Protein AF-A0A1G4QJG4-F1 (afdb_monomer_lite)

Structure (mmCIF, N/CA/C/O backbone):
data_AF-A0A1G4QJG4-F1
#
_entry.id   AF-A0A1G4QJG4-F1
#
loop_
_atom_site.group_PDB
_atom_site.id
_atom_site.type_symbol
_atom_site.label_atom_id
_atom_site.label_alt_id
_atom_site.label_comp_id
_atom_site.label_asym_id
_atom_site.label_entity_id
_atom_site.label_seq_id
_atom_site.pdbx_PDB_ins_code
_atom_site.Cartn_x
_atom_site.Cartn_y
_atom_site.Cartn_z
_atom_site.occupancy
_atom_site.B_iso_or_equiv
_atom_site.auth_seq_id
_atom_site.auth_comp_id
_atom_site.auth_asym_id
_atom_site.auth_atom_id
_atom_site.pdbx_PDB_model_num
ATOM 1 N N . MET A 1 1 ? 29.193 5.555 -15.469 1.00 66.88 1 MET A N 1
ATOM 2 C CA . MET A 1 1 ? 27.859 5.656 -14.838 1.00 66.88 1 MET A CA 1
ATOM 3 C C . MET A 1 1 ? 27.808 4.689 -13.677 1.00 66.88 1 MET A C 1
ATOM 5 O O . MET A 1 1 ? 28.390 3.617 -13.781 1.00 66.88 1 MET A O 1
ATOM 9 N N . GLY A 1 2 ? 27.149 5.053 -12.581 1.00 84.00 2 GLY A N 1
ATOM 10 C CA . GLY A 1 2 ? 26.883 4.083 -11.513 1.00 84.00 2 GLY A CA 1
ATOM 11 C C . GLY A 1 2 ? 25.837 3.049 -11.951 1.00 84.00 2 GLY A C 1
ATOM 12 O O . GLY A 1 2 ? 25.009 3.344 -12.813 1.00 84.00 2 GLY A O 1
ATOM 13 N N . LEU A 1 3 ? 25.800 1.870 -11.315 1.00 85.88 3 LEU A N 1
ATOM 14 C CA . LEU A 1 3 ? 24.829 0.797 -11.623 1.00 85.88 3 LEU A CA 1
ATOM 15 C C . LEU A 1 3 ? 23.370 1.292 -11.662 1.00 85.88 3 LEU A C 1
ATOM 17 O O . LEU A 1 3 ? 22.579 0.885 -12.512 1.00 85.88 3 LEU A O 1
ATOM 21 N N . THR A 1 4 ? 23.016 2.231 -10.783 1.00 86.38 4 THR A N 1
ATOM 22 C CA . THR A 1 4 ? 21.681 2.846 -10.735 1.00 86.38 4 THR A CA 1
ATOM 23 C C . THR A 1 4 ? 21.345 3.656 -11.991 1.00 86.38 4 THR A C 1
ATOM 25 O O . THR A 1 4 ? 20.198 3.646 -12.439 1.00 86.38 4 THR A O 1
ATOM 28 N N . GLU A 1 5 ? 22.309 4.383 -12.555 1.00 90.19 5 GLU A N 1
ATOM 29 C CA . GLU A 1 5 ? 22.118 5.174 -13.778 1.00 90.19 5 GLU A CA 1
ATOM 30 C C . GLU A 1 5 ? 22.012 4.256 -14.992 1.00 90.19 5 GLU A C 1
ATOM 32 O O . GLU A 1 5 ? 21.079 4.397 -15.782 1.00 90.19 5 GLU A O 1
ATOM 37 N N . THR A 1 6 ? 22.881 3.246 -15.066 1.00 91.69 6 THR A N 1
ATOM 38 C CA . THR A 1 6 ? 22.841 2.216 -16.107 1.00 91.69 6 THR A CA 1
ATOM 39 C C . THR A 1 6 ? 21.510 1.463 -16.089 1.00 91.69 6 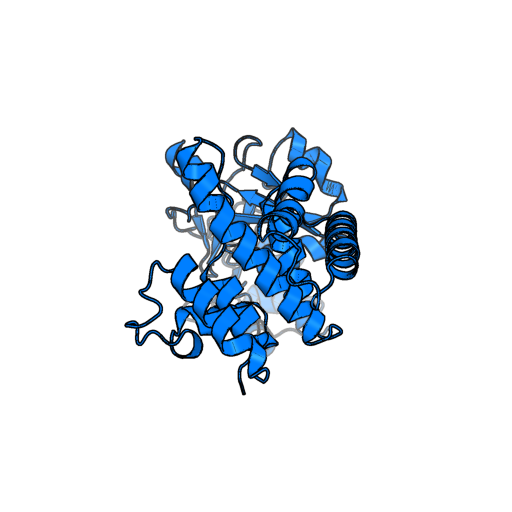THR A C 1
ATOM 41 O O . THR A 1 6 ? 20.876 1.310 -17.128 1.00 91.69 6 THR A O 1
ATOM 44 N N . SER A 1 7 ? 20.997 1.092 -14.910 1.00 92.56 7 SER A N 1
ATOM 45 C CA . SER A 1 7 ? 19.674 0.465 -14.780 1.00 92.56 7 SER A CA 1
ATOM 46 C C . SER A 1 7 ? 18.538 1.393 -15.234 1.00 92.56 7 SER A C 1
ATOM 48 O O . SER A 1 7 ? 17.591 0.951 -15.883 1.00 92.56 7 SER A O 1
ATOM 50 N N . LYS A 1 8 ? 18.610 2.704 -14.959 1.00 92.69 8 LYS A N 1
ATOM 51 C CA . LYS A 1 8 ? 17.623 3.663 -15.494 1.00 92.69 8 LYS A CA 1
ATOM 52 C C . LYS A 1 8 ? 17.685 3.738 -17.019 1.00 92.69 8 LYS A C 1
ATOM 54 O O . LYS A 1 8 ? 16.630 3.783 -17.651 1.00 92.69 8 LYS A O 1
ATOM 59 N N . TYR A 1 9 ? 18.885 3.730 -17.594 1.00 95.00 9 TYR A N 1
ATOM 60 C CA . TYR A 1 9 ? 19.065 3.740 -19.040 1.00 95.00 9 TYR A CA 1
ATOM 61 C C . TYR A 1 9 ? 18.553 2.444 -19.680 1.00 95.00 9 TYR A C 1
ATOM 63 O O . TYR A 1 9 ? 17.761 2.506 -20.614 1.00 95.00 9 TYR A O 1
ATOM 71 N N . MET A 1 10 ? 18.846 1.278 -19.099 1.00 95.69 10 MET A N 1
ATOM 72 C CA . MET A 1 10 ? 18.253 0.005 -19.522 1.00 95.69 10 MET A CA 1
ATOM 73 C C . MET A 1 10 ? 16.722 0.026 -19.474 1.00 95.69 10 MET A C 1
ATOM 75 O O . MET A 1 10 ? 16.074 -0.423 -20.413 1.00 95.69 10 MET A O 1
ATOM 79 N N . SER A 1 11 ? 16.120 0.578 -18.414 1.00 95.38 11 SER A N 1
ATOM 80 C CA . SER A 1 11 ? 14.663 0.753 -18.345 1.00 95.38 11 SER A CA 1
ATOM 81 C C . SER A 1 11 ? 14.130 1.652 -19.466 1.00 95.38 11 SER A C 1
ATOM 83 O O . SER A 1 11 ? 13.032 1.398 -19.946 1.00 95.38 11 SER A O 1
ATOM 85 N N . LEU A 1 12 ? 14.866 2.688 -19.886 1.00 95.88 12 LEU A N 1
ATOM 86 C CA . LEU A 1 12 ? 14.487 3.515 -21.036 1.00 95.88 12 LEU A CA 1
ATOM 87 C C . LEU A 1 12 ? 14.486 2.686 -22.327 1.00 95.88 12 LEU A C 1
ATOM 89 O O . LEU A 1 12 ? 13.493 2.700 -23.052 1.00 95.88 12 LEU A O 1
ATOM 93 N N . ILE A 1 13 ? 15.565 1.944 -22.578 1.00 96.88 13 ILE A N 1
ATOM 94 C CA . ILE A 1 13 ? 15.722 1.102 -23.771 1.00 96.88 13 ILE A CA 1
ATOM 95 C C . ILE A 1 13 ? 14.639 0.021 -23.823 1.00 96.88 13 ILE A C 1
ATOM 97 O O . ILE A 1 13 ? 13.851 -0.016 -24.761 1.00 96.88 13 ILE A O 1
ATOM 101 N N . LEU A 1 14 ? 14.535 -0.803 -22.779 1.00 96.94 14 LEU A N 1
ATOM 102 C CA . LEU A 1 14 ? 13.669 -1.987 -22.762 1.00 96.94 14 LEU A CA 1
ATOM 103 C C . LEU A 1 14 ? 12.172 -1.669 -22.623 1.00 96.94 14 LEU A C 1
ATOM 105 O O . LEU A 1 14 ? 11.356 -2.574 -22.721 1.00 96.94 14 LEU A O 1
ATOM 109 N N . ARG A 1 15 ? 11.780 -0.416 -22.350 1.00 96.69 15 ARG A N 1
ATOM 110 C CA . ARG A 1 15 ? 10.360 -0.049 -22.152 1.00 96.69 15 ARG A CA 1
ATOM 111 C C . ARG A 1 15 ? 9.836 0.991 -23.121 1.00 96.69 15 ARG A C 1
ATOM 113 O O . ARG A 1 15 ? 8.618 1.084 -23.290 1.00 96.69 15 ARG A O 1
ATOM 120 N N . HIS A 1 16 ? 10.720 1.816 -23.672 1.00 95.12 16 HIS A N 1
ATOM 121 C CA . HIS A 1 16 ? 10.312 3.053 -24.324 1.00 95.12 16 HIS A CA 1
ATOM 122 C C . HIS A 1 16 ? 11.010 3.298 -25.655 1.00 95.12 16 HIS A C 1
ATOM 124 O O . HIS A 1 16 ? 10.336 3.742 -26.578 1.00 95.12 16 HIS A O 1
ATOM 130 N N . LYS A 1 17 ? 12.329 3.080 -25.731 1.00 96.19 17 LYS A N 1
ATOM 131 C CA . LYS A 1 17 ? 13.153 3.506 -26.872 1.00 96.19 17 LYS A CA 1
ATOM 132 C C . LYS A 1 17 ? 14.255 2.499 -27.235 1.00 96.19 17 LYS A C 1
ATOM 134 O O . LYS A 1 17 ? 15.436 2.831 -27.082 1.00 96.19 17 LYS A O 1
ATOM 139 N N . PRO A 1 18 ? 13.926 1.267 -27.661 1.00 96.38 18 PRO A N 1
ATOM 140 C CA . PRO A 1 18 ? 14.934 0.288 -28.080 1.00 96.38 18 PRO A CA 1
ATOM 141 C C . PRO A 1 18 ? 15.795 0.793 -29.257 1.00 96.38 18 PRO A C 1
ATOM 143 O O . PRO A 1 18 ? 17.003 0.548 -29.312 1.00 96.38 18 PRO A O 1
ATOM 146 N N . GLU A 1 19 ? 15.220 1.620 -30.132 1.00 96.00 19 GLU A N 1
ATOM 147 C CA . GLU A 1 19 ? 15.892 2.229 -31.279 1.00 96.00 19 GLU A CA 1
ATOM 148 C C . GLU A 1 19 ? 17.037 3.174 -30.889 1.00 96.00 19 GLU A C 1
ATOM 150 O O . GLU A 1 19 ? 17.94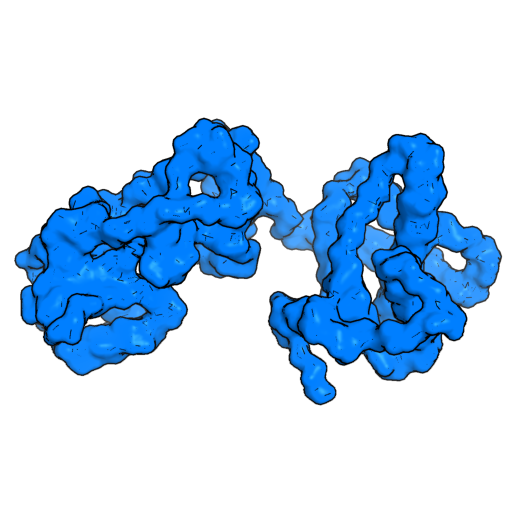3 3.397 -31.689 1.00 96.00 19 GLU A O 1
ATOM 155 N N . ALA A 1 20 ? 17.055 3.691 -29.652 1.00 95.38 20 ALA A N 1
ATOM 156 C CA . ALA A 1 20 ? 18.098 4.604 -29.182 1.00 95.38 20 ALA A CA 1
ATOM 157 C C . ALA A 1 20 ? 19.499 3.965 -29.147 1.00 95.38 20 ALA A C 1
ATOM 159 O O . ALA A 1 20 ? 20.495 4.686 -29.160 1.00 95.38 20 ALA A O 1
ATOM 160 N N . ILE A 1 21 ? 19.580 2.632 -29.123 1.00 96.19 21 ILE A N 1
ATOM 161 C CA . ILE A 1 21 ? 20.836 1.879 -29.270 1.00 96.19 21 ILE A CA 1
ATOM 162 C C . ILE A 1 21 ? 20.873 1.018 -30.546 1.00 96.19 21 ILE A C 1
ATOM 164 O O . ILE A 1 21 ? 21.860 0.317 -30.798 1.00 96.19 21 ILE A O 1
ATOM 168 N N . GLY A 1 22 ? 19.831 1.123 -31.376 1.00 95.44 22 GLY A N 1
ATOM 169 C CA . GLY A 1 22 ? 19.683 0.401 -32.635 1.00 95.44 22 GLY A CA 1
ATOM 170 C C . GLY A 1 22 ? 19.213 -1.045 -32.489 1.00 95.44 22 GLY A C 1
ATOM 171 O O . GLY A 1 22 ? 19.556 -1.849 -33.349 1.00 95.44 22 GLY A O 1
ATOM 172 N N . ILE A 1 23 ? 18.471 -1.378 -31.426 1.00 96.44 23 ILE A N 1
ATOM 173 C CA . ILE A 1 23 ? 17.877 -2.714 -31.248 1.00 96.44 23 ILE A CA 1
ATOM 174 C C . ILE A 1 23 ? 16.360 -2.673 -31.448 1.00 96.44 23 ILE A C 1
ATOM 176 O O . ILE A 1 23 ? 15.748 -1.603 -31.478 1.00 96.44 23 ILE A O 1
ATOM 180 N N . SER A 1 24 ? 15.749 -3.850 -31.543 1.00 94.00 24 SER A N 1
ATOM 181 C CA . SER A 1 24 ? 14.294 -4.026 -31.516 1.00 94.00 24 SER A CA 1
ATOM 182 C C . SER A 1 24 ? 13.905 -5.006 -30.411 1.00 94.00 24 SER A C 1
ATOM 184 O O . SER A 1 24 ? 14.735 -5.800 -29.971 1.00 94.00 24 SER A O 1
ATOM 186 N N . LEU A 1 25 ? 12.664 -4.910 -29.935 1.00 96.31 25 LEU A N 1
ATOM 187 C CA . LEU A 1 25 ? 12.078 -5.917 -29.055 1.00 96.31 25 LEU A CA 1
ATOM 188 C C . LEU A 1 25 ? 11.113 -6.773 -29.871 1.00 96.31 25 LEU A C 1
ATOM 190 O O . LEU A 1 25 ? 10.458 -6.249 -30.776 1.00 96.31 25 LEU A O 1
ATOM 194 N N . ASP A 1 26 ? 11.010 -8.055 -29.538 1.00 94.00 26 ASP A N 1
ATOM 195 C CA . ASP A 1 26 ? 9.963 -8.908 -30.097 1.00 94.00 26 ASP A CA 1
ATOM 196 C C . ASP A 1 26 ? 8.567 -8.548 -29.549 1.00 94.00 26 ASP A C 1
ATOM 198 O O . ASP A 1 26 ? 8.400 -7.651 -28.712 1.00 94.00 26 ASP A O 1
ATOM 202 N N . GLU A 1 27 ? 7.543 -9.268 -30.014 1.00 90.38 27 GLU A N 1
ATOM 203 C CA . GLU A 1 27 ? 6.155 -9.063 -29.586 1.00 90.38 27 GLU A CA 1
ATOM 204 C C . GLU A 1 27 ? 5.943 -9.256 -28.076 1.00 90.38 27 GLU A C 1
ATOM 206 O O . GLU A 1 27 ? 4.999 -8.699 -27.520 1.00 90.38 27 GLU A O 1
ATOM 211 N N . HIS A 1 28 ? 6.853 -9.957 -27.395 1.00 90.50 28 HIS A N 1
ATOM 212 C CA . HIS A 1 28 ? 6.829 -10.235 -25.962 1.00 90.50 28 HIS A CA 1
ATOM 213 C C . HIS A 1 28 ? 7.800 -9.370 -25.141 1.00 90.50 28 HIS A C 1
ATOM 215 O O . HIS A 1 28 ? 7.957 -9.583 -23.929 1.00 90.50 28 HIS A O 1
ATOM 221 N N . GLY A 1 29 ? 8.430 -8.375 -25.774 1.00 93.62 29 GLY A N 1
ATOM 222 C CA . GLY A 1 29 ? 9.351 -7.430 -25.148 1.00 93.62 29 GLY A CA 1
ATOM 223 C C . GLY A 1 29 ? 10.778 -7.950 -24.955 1.00 93.62 29 GLY A C 1
ATOM 224 O O . GLY A 1 29 ? 11.554 -7.297 -24.253 1.00 93.62 29 GLY A O 1
ATOM 225 N N . TRP A 1 30 ? 11.138 -9.099 -25.531 1.00 96.75 30 TRP A N 1
ATOM 226 C CA . TRP A 1 30 ? 12.490 -9.645 -25.452 1.00 96.75 30 TRP A CA 1
ATOM 227 C C . TRP A 1 30 ? 13.451 -8.902 -26.379 1.00 96.75 30 TRP A C 1
ATOM 229 O O . TRP A 1 30 ? 13.198 -8.733 -27.570 1.00 96.75 30 TRP A O 1
ATOM 239 N N . ALA A 1 31 ? 14.585 -8.495 -25.814 1.00 97.62 31 ALA A N 1
ATOM 240 C CA . ALA A 1 31 ? 15.777 -8.055 -26.523 1.00 97.62 31 ALA A CA 1
ATOM 241 C C . ALA A 1 31 ? 16.818 -9.172 -26.511 1.00 97.62 31 ALA A C 1
ATOM 243 O O . ALA A 1 31 ? 16.960 -9.872 -25.502 1.00 97.62 31 ALA A O 1
ATOM 244 N N . ARG A 1 32 ? 17.624 -9.274 -27.570 1.00 98.19 32 ARG A N 1
ATOM 245 C CA . ARG A 1 32 ? 18.835 -10.090 -27.507 1.00 98.19 32 ARG A CA 1
ATOM 246 C C . ARG A 1 32 ? 19.883 -9.442 -26.604 1.00 98.19 32 ARG A C 1
ATOM 248 O O . ARG A 1 32 ? 20.133 -8.238 -26.679 1.00 98.19 32 ARG A O 1
ATOM 255 N N . VAL A 1 33 ? 20.491 -10.243 -25.732 1.00 98.31 33 VAL A N 1
ATOM 256 C CA . VAL A 1 33 ? 21.462 -9.764 -24.736 1.00 98.31 33 VAL A CA 1
ATOM 257 C C . VAL A 1 33 ? 22.747 -9.262 -25.392 1.00 98.31 33 VAL A C 1
ATOM 259 O O . VAL A 1 33 ? 23.271 -8.228 -24.982 1.00 98.31 33 VAL A O 1
ATOM 262 N N . ASP A 1 34 ? 23.220 -9.939 -26.438 1.00 97.69 34 ASP A N 1
ATOM 263 C CA . ASP A 1 34 ? 24.381 -9.519 -27.228 1.00 97.69 34 ASP A CA 1
ATOM 264 C C . ASP A 1 34 ? 24.167 -8.134 -27.862 1.00 97.69 34 ASP A C 1
ATOM 266 O O . ASP A 1 34 ? 25.001 -7.242 -27.704 1.00 97.69 34 ASP A O 1
ATOM 270 N N . GLU A 1 35 ? 23.018 -7.917 -28.500 1.00 97.94 35 GLU A N 1
ATOM 271 C CA . GLU A 1 35 ? 22.649 -6.638 -29.107 1.00 97.94 35 GLU A CA 1
ATOM 272 C C . GLU A 1 35 ? 22.478 -5.526 -28.069 1.00 97.94 35 GLU A C 1
ATOM 274 O O . GLU A 1 35 ? 22.952 -4.408 -28.283 1.00 97.94 35 GLU A O 1
ATOM 279 N N . LEU A 1 36 ? 21.843 -5.819 -26.927 1.00 97.94 36 LEU A N 1
ATOM 280 C CA . LEU A 1 36 ? 21.698 -4.863 -25.828 1.00 97.94 36 LEU A CA 1
ATOM 281 C C . LEU A 1 36 ? 23.068 -4.432 -25.296 1.00 97.94 36 LEU A C 1
ATOM 283 O O . LEU A 1 36 ? 23.305 -3.235 -25.108 1.00 97.94 36 LEU A O 1
ATOM 287 N N . ILE A 1 37 ? 23.967 -5.398 -25.069 1.00 97.75 37 ILE A N 1
ATOM 288 C CA . ILE A 1 37 ? 25.314 -5.129 -24.568 1.00 97.75 37 ILE A CA 1
ATOM 289 C C . ILE A 1 37 ? 26.076 -4.265 -25.565 1.00 97.75 37 ILE A C 1
ATOM 291 O O . ILE A 1 37 ? 26.525 -3.180 -25.203 1.00 97.75 37 ILE A O 1
ATOM 295 N N . VAL A 1 38 ? 26.155 -4.697 -26.826 1.00 97.50 38 VAL A N 1
ATOM 296 C CA . VAL A 1 38 ? 26.844 -3.958 -27.894 1.00 97.50 38 VAL A CA 1
ATOM 297 C C . VAL A 1 38 ? 26.242 -2.565 -28.076 1.00 97.50 38 VAL A C 1
ATOM 299 O O . VAL A 1 38 ? 26.972 -1.593 -28.259 1.00 97.50 38 VAL A O 1
ATOM 302 N N . GLY A 1 39 ? 24.918 -2.441 -28.011 1.00 96.62 39 GLY A N 1
ATOM 303 C CA . GLY A 1 39 ? 24.209 -1.182 -28.189 1.00 96.62 39 GLY A CA 1
ATOM 304 C C . GLY A 1 39 ? 24.502 -0.163 -27.085 1.00 96.62 39 GLY A C 1
ATOM 305 O O . GLY A 1 39 ? 24.832 0.983 -27.393 1.00 96.62 39 GLY A O 1
ATOM 306 N N . ILE A 1 40 ? 24.437 -0.569 -25.813 1.00 95.56 40 ILE A N 1
ATOM 307 C CA . ILE A 1 40 ? 24.763 0.312 -24.677 1.00 95.56 40 ILE A CA 1
ATOM 308 C C . ILE A 1 40 ? 26.273 0.607 -24.638 1.00 95.56 40 ILE A C 1
ATOM 310 O O . ILE A 1 40 ? 26.661 1.757 -24.405 1.00 95.56 40 ILE A O 1
ATOM 314 N N . ALA A 1 41 ? 27.112 -0.388 -24.955 1.00 94.94 41 ALA A N 1
ATOM 315 C CA . ALA A 1 41 ? 28.574 -0.285 -24.959 1.00 94.94 41 ALA A CA 1
ATOM 316 C C . ALA A 1 41 ? 29.126 0.796 -25.907 1.00 94.94 41 ALA A C 1
ATOM 318 O O . ALA A 1 41 ? 30.226 1.303 -25.698 1.00 94.94 41 ALA A O 1
ATOM 319 N N . LYS A 1 42 ? 28.353 1.211 -26.924 1.00 92.62 42 LYS A N 1
ATOM 320 C CA . LYS A 1 42 ? 28.712 2.326 -27.824 1.00 92.62 42 LYS A CA 1
ATOM 321 C C . LYS A 1 42 ? 28.908 3.656 -27.095 1.00 92.62 42 LYS A C 1
ATOM 323 O O . LYS A 1 42 ? 29.595 4.532 -27.610 1.00 92.62 42 LYS A O 1
ATOM 328 N N . THR A 1 43 ? 28.251 3.843 -25.950 1.00 88.56 43 THR A N 1
ATOM 329 C CA . THR A 1 43 ? 28.224 5.130 -25.233 1.00 88.56 43 THR A CA 1
ATOM 330 C C . THR A 1 43 ? 28.623 5.021 -23.764 1.00 88.56 43 THR A C 1
ATOM 332 O O . THR A 1 43 ? 28.980 6.031 -23.163 1.00 88.56 43 THR A O 1
ATOM 335 N N . HIS A 1 44 ? 28.588 3.823 -23.179 1.00 89.12 44 HIS A N 1
ATOM 336 C CA . HIS A 1 44 ? 28.854 3.591 -21.760 1.00 89.12 44 HIS A CA 1
ATOM 337 C C . HIS A 1 44 ? 29.618 2.284 -21.564 1.00 89.12 44 HIS A C 1
ATOM 339 O O . HIS A 1 44 ? 29.459 1.360 -22.346 1.00 89.12 44 HIS A O 1
ATOM 345 N N . GLU A 1 45 ? 30.398 2.160 -20.492 1.00 91.50 45 GLU A N 1
ATOM 346 C CA . GLU A 1 45 ? 30.954 0.862 -20.101 1.00 91.50 45 GLU A CA 1
ATOM 347 C C . GLU A 1 45 ? 29.817 -0.092 -19.708 1.00 91.50 45 GLU A C 1
ATOM 349 O O . GLU A 1 45 ? 29.058 0.178 -18.771 1.00 91.50 45 GLU A O 1
ATOM 354 N N . PHE A 1 46 ? 29.666 -1.180 -20.463 1.00 95.62 46 PHE A N 1
ATOM 355 C CA . PHE A 1 46 ? 28.596 -2.146 -20.266 1.00 95.62 46 PHE A CA 1
ATOM 356 C C . PHE A 1 46 ? 28.985 -3.511 -20.839 1.00 95.62 46 PHE A C 1
ATOM 358 O O . PHE A 1 46 ? 29.439 -3.610 -21.977 1.00 95.62 46 PHE A O 1
ATOM 365 N N . ASN A 1 47 ? 28.826 -4.561 -20.040 1.00 96.25 47 ASN A N 1
ATOM 366 C CA . ASN A 1 47 ? 29.161 -5.940 -20.386 1.00 96.25 47 ASN A CA 1
ATOM 367 C C . ASN A 1 47 ? 28.203 -6.908 -19.666 1.00 96.25 47 ASN A C 1
ATOM 369 O O . ASN A 1 47 ? 27.299 -6.470 -18.948 1.00 96.25 47 ASN A O 1
ATOM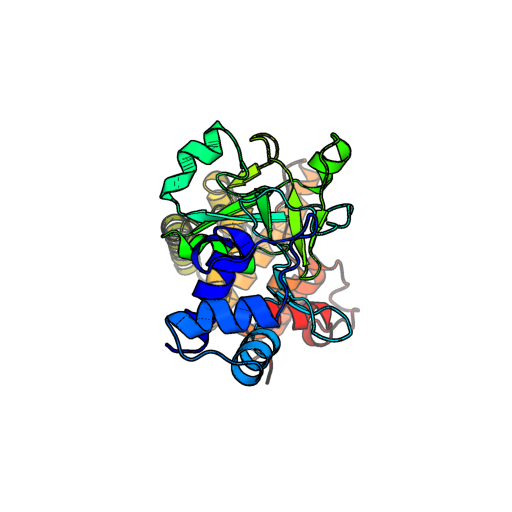 373 N N . MET A 1 48 ? 28.393 -8.215 -19.868 1.00 97.12 48 MET A N 1
ATOM 374 C CA . MET A 1 48 ? 27.535 -9.237 -19.260 1.00 97.12 48 MET A CA 1
ATOM 375 C C . MET A 1 48 ? 27.563 -9.182 -17.728 1.00 97.12 48 MET A C 1
ATOM 377 O O . MET A 1 48 ? 26.504 -9.229 -17.113 1.00 97.12 48 MET A O 1
ATOM 381 N N . ASP A 1 49 ? 28.733 -9.001 -17.113 1.00 96.56 49 ASP A N 1
ATOM 382 C CA . ASP A 1 49 ? 28.864 -8.958 -15.651 1.00 96.56 49 ASP A CA 1
ATOM 383 C C . ASP A 1 49 ? 28.074 -7.787 -15.049 1.00 96.56 49 ASP A C 1
ATOM 385 O O . ASP A 1 49 ? 27.342 -7.950 -14.074 1.00 96.56 49 ASP A O 1
ATOM 389 N N . ILE A 1 50 ? 28.155 -6.606 -15.672 1.00 95.75 50 ILE A N 1
ATOM 390 C CA . ILE A 1 50 ? 27.381 -5.425 -15.267 1.00 95.75 50 ILE A CA 1
ATOM 391 C C . ILE A 1 50 ? 25.881 -5.673 -15.455 1.00 95.75 50 ILE A C 1
ATOM 393 O O . ILE A 1 50 ? 25.081 -5.300 -14.595 1.00 95.75 50 ILE A O 1
ATOM 397 N N . LEU A 1 51 ? 25.485 -6.286 -16.574 1.00 97.19 51 LEU A N 1
ATOM 398 C CA . LEU A 1 51 ? 24.089 -6.600 -16.853 1.00 97.19 51 LEU A CA 1
ATOM 399 C C . LEU A 1 51 ? 23.521 -7.565 -15.802 1.00 97.19 51 LEU A C 1
ATOM 401 O O . LEU A 1 51 ? 22.467 -7.293 -15.226 1.00 97.19 51 LEU A O 1
ATOM 405 N N . GLU A 1 52 ? 24.226 -8.660 -15.525 1.00 96.12 52 GLU A N 1
ATOM 406 C CA . GLU A 1 52 ? 23.834 -9.632 -14.507 1.00 96.12 52 GLU A CA 1
ATOM 407 C C . GLU A 1 52 ? 23.764 -8.997 -13.121 1.00 96.12 52 GLU A C 1
ATOM 409 O O . GLU A 1 52 ? 22.794 -9.224 -12.398 1.00 96.12 52 GLU A O 1
ATOM 414 N N . GLU A 1 53 ? 24.724 -8.141 -12.770 1.00 95.56 53 GLU A N 1
ATOM 415 C CA . GLU A 1 53 ? 24.724 -7.432 -11.495 1.00 95.56 53 GLU A CA 1
ATOM 416 C C . GLU A 1 53 ? 23.513 -6.500 -11.355 1.00 95.56 53 GLU A C 1
ATOM 418 O O . GLU A 1 53 ? 22.868 -6.473 -10.303 1.00 95.56 53 GLU A O 1
ATOM 423 N N . ILE A 1 54 ? 23.137 -5.780 -12.418 1.00 95.19 54 ILE A N 1
ATOM 424 C CA . ILE A 1 54 ? 21.931 -4.940 -12.427 1.00 95.19 54 ILE A CA 1
ATOM 425 C C . ILE A 1 54 ? 20.673 -5.782 -12.222 1.00 95.19 54 ILE A C 1
ATOM 427 O O . ILE A 1 54 ? 19.798 -5.381 -11.456 1.00 95.19 54 ILE A O 1
ATOM 431 N N . VAL A 1 55 ? 20.559 -6.928 -12.899 1.00 94.88 55 VAL A N 1
ATOM 432 C CA . VAL A 1 55 ? 19.391 -7.811 -12.765 1.00 94.88 55 VAL A CA 1
ATOM 433 C C . VAL A 1 55 ? 19.339 -8.423 -11.362 1.00 94.88 55 VAL A C 1
ATOM 435 O O . VAL A 1 55 ? 18.282 -8.420 -10.733 1.00 94.88 55 VAL A O 1
ATOM 438 N N . ARG A 1 56 ? 20.480 -8.881 -10.838 1.00 93.50 56 ARG A N 1
ATOM 439 C CA . ARG A 1 56 ? 20.613 -9.517 -9.520 1.00 93.50 56 ARG A CA 1
ATOM 440 C C . ARG A 1 56 ? 20.315 -8.558 -8.366 1.00 93.50 56 ARG A C 1
ATOM 442 O O . ARG A 1 56 ? 19.684 -8.956 -7.392 1.00 93.50 56 ARG A O 1
ATOM 449 N N . THR A 1 57 ? 20.766 -7.308 -8.461 1.00 91.00 57 THR A N 1
ATOM 450 C CA . THR A 1 57 ? 20.590 -6.285 -7.410 1.00 91.00 57 THR A CA 1
ATOM 451 C C . THR A 1 57 ? 19.296 -5.483 -7.551 1.00 91.00 57 THR A C 1
ATOM 453 O O . THR A 1 57 ? 19.004 -4.600 -6.736 1.00 91.00 57 THR A O 1
ATOM 456 N N . ASP A 1 58 ? 18.472 -5.785 -8.559 1.00 89.06 58 ASP A N 1
ATOM 457 C CA . ASP A 1 58 ? 17.187 -5.129 -8.723 1.00 89.06 58 ASP A CA 1
ATOM 458 C C . ASP A 1 58 ? 16.145 -5.651 -7.728 1.00 89.06 58 ASP A C 1
ATOM 460 O O . ASP A 1 58 ? 15.345 -6.540 -8.019 1.00 89.06 58 ASP A O 1
ATOM 464 N N . ASN A 1 59 ? 16.058 -4.973 -6.585 1.00 84.19 59 ASN A N 1
ATOM 465 C CA . ASN A 1 59 ? 15.041 -5.213 -5.556 1.00 84.19 59 ASN A CA 1
ATOM 466 C C . ASN A 1 59 ? 13.589 -5.142 -6.070 1.00 84.19 59 ASN A C 1
ATOM 468 O O . ASN A 1 59 ? 12.673 -5.584 -5.383 1.00 84.19 59 ASN A O 1
ATOM 472 N N . LYS A 1 60 ? 13.342 -4.545 -7.244 1.00 82.88 60 LYS A N 1
ATOM 473 C CA . LYS A 1 60 ? 12.005 -4.473 -7.854 1.00 82.88 60 LYS A CA 1
ATOM 474 C C . LYS A 1 60 ? 11.777 -5.529 -8.928 1.00 82.88 60 LYS A C 1
ATOM 476 O O . LYS A 1 60 ? 10.684 -5.538 -9.495 1.00 82.88 60 LYS A O 1
ATOM 481 N N . GLN A 1 61 ? 12.776 -6.353 -9.244 1.00 89.12 61 GLN A N 1
ATOM 482 C CA . GLN A 1 61 ? 12.707 -7.400 -10.266 1.00 89.12 61 GLN A CA 1
ATOM 483 C C . GLN A 1 61 ? 12.105 -6.873 -11.583 1.00 89.12 61 GLN A C 1
ATOM 485 O O . GLN A 1 61 ? 11.095 -7.366 -12.094 1.00 89.12 61 GLN A O 1
ATOM 490 N N . ARG A 1 62 ? 12.634 -5.758 -12.098 1.00 93.12 62 ARG A N 1
ATOM 491 C CA . ARG A 1 62 ? 12.154 -5.106 -13.327 1.00 93.12 62 ARG A CA 1
ATOM 492 C C . ARG A 1 62 ? 12.495 -5.893 -14.573 1.00 93.12 62 ARG A C 1
ATOM 494 O O . ARG A 1 62 ? 11.834 -5.650 -15.577 1.00 93.12 62 ARG A O 1
ATOM 501 N N . TYR A 1 63 ? 13.510 -6.744 -14.512 1.00 95.50 63 TYR A N 1
ATOM 502 C CA . TYR A 1 63 ? 14.048 -7.462 -15.654 1.00 95.50 63 TYR A CA 1
ATOM 503 C C . TYR A 1 63 ? 14.001 -8.961 -15.409 1.00 95.50 63 TYR A C 1
ATOM 505 O O . TYR A 1 63 ? 14.099 -9.411 -14.266 1.00 95.50 63 TYR A O 1
ATOM 513 N N . SER A 1 64 ? 13.898 -9.712 -16.496 1.00 94.25 64 SER A N 1
ATOM 514 C CA . SER A 1 64 ? 14.015 -11.163 -16.490 1.00 94.25 64 SER A CA 1
ATOM 515 C C . SER A 1 64 ? 14.840 -11.602 -17.687 1.00 94.25 64 SER A C 1
ATOM 517 O O . SER A 1 64 ? 14.658 -11.077 -18.785 1.00 94.25 64 SER A O 1
ATOM 519 N N . PHE A 1 65 ? 15.735 -12.557 -17.450 1.00 96.44 65 PHE A N 1
ATOM 520 C CA . PHE A 1 65 ? 16.376 -13.334 -18.503 1.00 96.44 65 PHE A CA 1
ATOM 521 C C . PHE A 1 65 ? 15.482 -14.510 -18.903 1.00 96.44 65 PHE A C 1
ATOM 523 O O . PHE A 1 65 ? 14.670 -14.972 -18.097 1.00 96.44 65 PHE A O 1
ATOM 530 N N . ASN A 1 66 ? 15.651 -15.002 -20.127 1.00 94.75 66 ASN A N 1
ATOM 531 C CA . ASN A 1 66 ? 15.228 -16.355 -20.477 1.00 94.75 66 ASN A CA 1
ATOM 532 C C . ASN A 1 66 ? 16.202 -17.396 -19.875 1.00 94.75 66 ASN A C 1
ATOM 534 O O . ASN A 1 66 ? 17.205 -17.038 -19.255 1.00 94.75 66 ASN A O 1
ATOM 538 N N . GLU A 1 67 ? 15.902 -18.687 -20.031 1.00 92.75 67 GLU A N 1
ATOM 539 C CA . GLU A 1 67 ? 16.611 -19.775 -19.332 1.00 92.75 67 GLU A CA 1
ATOM 540 C C . GLU A 1 67 ? 18.126 -19.813 -19.593 1.00 92.75 67 GLU A C 1
ATOM 542 O O . GLU A 1 67 ? 18.902 -20.054 -18.670 1.00 92.75 67 GLU A O 1
ATOM 547 N N . ASP A 1 68 ? 18.557 -19.529 -20.823 1.00 95.81 68 ASP A N 1
ATOM 548 C CA . ASP A 1 68 ? 19.966 -19.543 -21.236 1.00 95.81 68 ASP A CA 1
ATOM 549 C C . ASP A 1 68 ? 20.629 -18.151 -21.226 1.00 95.81 68 ASP A C 1
ATOM 551 O O . ASP A 1 68 ? 21.773 -18.006 -21.657 1.00 95.81 68 ASP A O 1
ATOM 555 N N . LYS A 1 69 ? 19.924 -17.127 -20.719 1.00 97.00 69 LYS A N 1
ATOM 556 C CA . LYS A 1 69 ? 20.352 -15.717 -20.676 1.00 97.00 69 LYS A CA 1
ATOM 557 C C . LYS A 1 69 ? 20.734 -15.120 -22.038 1.00 97.00 69 LYS A C 1
ATOM 559 O O . LYS A 1 69 ? 21.484 -14.145 -22.091 1.00 97.00 69 LYS A O 1
ATOM 564 N N . THR A 1 70 ? 20.215 -15.653 -23.140 1.00 97.50 70 THR A N 1
ATOM 565 C CA . THR A 1 70 ? 20.400 -15.056 -24.475 1.00 97.50 70 THR A CA 1
ATOM 566 C C . THR A 1 70 ? 19.426 -13.910 -24.752 1.00 97.50 70 THR A C 1
ATOM 568 O O . THR A 1 70 ? 19.708 -13.049 -25.591 1.00 97.50 70 THR A O 1
ATOM 571 N N . LEU A 1 71 ? 18.313 -13.853 -24.016 1.00 97.56 71 LEU A N 1
ATOM 572 C CA . LEU A 1 71 ? 17.278 -12.829 -24.111 1.00 97.56 71 LEU A CA 1
ATOM 573 C C . LEU A 1 71 ? 17.026 -12.165 -22.755 1.00 97.56 71 LEU A C 1
ATOM 575 O O . LEU A 1 71 ? 17.083 -12.804 -21.703 1.00 97.56 71 LEU A O 1
ATOM 579 N N . ILE A 1 72 ? 16.681 -10.879 -22.786 1.00 97.88 72 ILE A N 1
ATOM 580 C CA . ILE A 1 72 ? 16.260 -10.108 -21.614 1.00 97.88 72 ILE A CA 1
ATOM 581 C C . ILE A 1 72 ? 15.052 -9.231 -21.944 1.00 97.88 72 ILE A C 1
ATOM 583 O O . ILE A 1 72 ? 14.989 -8.629 -23.012 1.00 97.88 72 ILE A O 1
ATOM 587 N N . ARG A 1 73 ? 14.099 -9.121 -21.017 1.00 96.00 73 ARG A N 1
ATOM 588 C CA . ARG A 1 73 ? 12.959 -8.197 -21.131 1.00 96.00 73 ARG A CA 1
ATOM 589 C C . ARG A 1 73 ? 12.727 -7.415 -19.852 1.00 96.00 73 ARG A C 1
ATOM 591 O O . ARG A 1 73 ? 13.171 -7.820 -18.776 1.00 96.00 73 ARG A O 1
ATOM 598 N N . ALA A 1 74 ? 11.990 -6.310 -19.953 1.00 95.31 74 ALA A N 1
ATOM 599 C CA . ALA A 1 74 ? 11.377 -5.704 -18.779 1.00 95.31 74 ALA A CA 1
ATOM 600 C C . ALA A 1 74 ? 10.049 -6.410 -18.449 1.00 95.31 74 ALA A C 1
ATOM 602 O O . ALA A 1 74 ? 9.308 -6.815 -19.334 1.00 95.31 74 ALA A O 1
ATOM 603 N N . ASN A 1 75 ? 9.707 -6.515 -17.167 1.00 92.19 75 ASN A N 1
ATOM 604 C CA . ASN A 1 75 ? 8.519 -7.248 -16.712 1.00 92.19 75 ASN A CA 1
ATOM 605 C C . ASN A 1 75 ? 7.216 -6.434 -16.804 1.00 92.19 75 ASN A C 1
ATOM 607 O O . ASN A 1 75 ? 6.124 -6.981 -16.666 1.00 92.19 75 ASN A O 1
ATOM 611 N N . GLN A 1 76 ? 7.319 -5.110 -16.961 1.00 88.12 76 GLN A N 1
ATOM 612 C CA . GLN A 1 76 ? 6.222 -4.145 -16.907 1.00 88.12 76 GLN A CA 1
ATOM 613 C C . GLN A 1 76 ? 6.694 -2.726 -17.273 1.00 88.12 76 GLN A C 1
ATOM 615 O O . GLN A 1 76 ? 7.886 -2.416 -17.250 1.00 88.12 76 GLN A O 1
ATOM 620 N N . GLY A 1 77 ? 5.741 -1.813 -17.488 1.00 88.38 77 GLY A N 1
ATOM 621 C CA . GLY A 1 77 ? 6.013 -0.378 -17.642 1.00 88.38 77 GLY A CA 1
ATOM 622 C C . GLY A 1 77 ? 6.301 0.094 -19.068 1.00 88.38 77 GLY A C 1
ATOM 623 O O . GLY A 1 77 ? 6.769 1.219 -19.221 1.00 88.38 77 GLY A O 1
ATOM 624 N N . HIS A 1 78 ? 6.016 -0.730 -20.076 1.00 92.75 78 HIS A N 1
ATOM 625 C CA . HIS A 1 78 ? 6.186 -0.399 -21.490 1.00 92.75 78 HIS A CA 1
ATOM 626 C C . HIS A 1 78 ? 5.264 0.744 -21.938 1.00 92.75 78 HIS A C 1
ATOM 628 O O . HIS A 1 78 ? 4.115 0.850 -21.492 1.00 92.75 78 HIS A O 1
ATOM 634 N N . SER A 1 79 ? 5.786 1.586 -22.831 1.00 90.06 79 SER A N 1
ATOM 635 C CA . SER A 1 79 ? 5.010 2.532 -23.650 1.00 90.06 79 SER A CA 1
ATOM 636 C C . SER A 1 79 ? 4.893 2.091 -25.110 1.00 90.06 79 SER A C 1
ATOM 638 O O . SER A 1 79 ? 4.159 2.707 -25.873 1.00 90.06 79 SER A O 1
ATOM 640 N N . ILE A 1 80 ? 5.638 1.059 -25.502 1.00 88.50 80 ILE A N 1
ATOM 641 C CA . ILE A 1 80 ? 5.590 0.429 -26.824 1.00 88.50 80 ILE A CA 1
ATOM 642 C C . ILE A 1 80 ? 4.712 -0.831 -26.766 1.00 88.50 80 ILE A C 1
ATOM 644 O O . ILE A 1 80 ? 4.623 -1.437 -25.693 1.00 88.50 80 ILE A O 1
ATOM 648 N N . PRO A 1 81 ? 4.031 -1.209 -27.863 1.00 85.31 81 PRO A N 1
ATOM 649 C CA . PRO A 1 81 ? 3.102 -2.336 -27.878 1.00 85.31 81 PRO A CA 1
ATOM 650 C C . PRO A 1 81 ? 3.858 -3.667 -27.791 1.00 85.31 81 PRO A C 1
ATOM 652 O O . PRO A 1 81 ? 4.370 -4.158 -28.789 1.00 85.31 81 PRO A O 1
ATOM 655 N N . VAL A 1 82 ? 3.912 -4.234 -26.586 1.00 86.81 82 VAL A N 1
ATOM 656 C CA . VAL A 1 82 ? 4.443 -5.574 -26.303 1.00 86.81 82 VAL A CA 1
ATOM 657 C C . VAL A 1 82 ? 3.469 -6.327 -25.397 1.00 86.81 82 VAL A C 1
ATOM 659 O O . VAL A 1 82 ? 2.855 -5.731 -24.502 1.00 86.81 82 VAL A O 1
ATOM 662 N N . ASP A 1 83 ? 3.342 -7.631 -25.604 1.00 84.25 83 ASP A N 1
ATOM 663 C CA . ASP A 1 83 ? 2.604 -8.549 -24.748 1.00 84.25 83 ASP A CA 1
ATOM 664 C C . ASP A 1 83 ? 3.567 -9.332 -23.854 1.00 84.25 83 ASP A C 1
ATOM 666 O O . ASP A 1 83 ? 4.035 -10.418 -24.185 1.00 84.25 83 ASP A O 1
ATOM 670 N N . VAL A 1 84 ? 3.841 -8.795 -22.667 1.00 80.31 84 VAL A N 1
ATOM 671 C CA . VAL A 1 84 ? 4.662 -9.477 -21.650 1.00 80.31 84 VAL A CA 1
ATOM 672 C C . VAL A 1 84 ? 3.911 -10.594 -20.909 1.00 80.31 84 VAL A C 1
ATOM 674 O O . VAL A 1 84 ? 4.212 -10.873 -19.749 1.00 80.31 84 VAL A O 1
ATOM 677 N N . GLU A 1 85 ? 2.911 -11.196 -21.561 1.00 79.38 85 GLU A N 1
ATOM 678 C CA . GLU A 1 85 ? 2.150 -12.364 -21.104 1.00 79.38 85 GLU A CA 1
ATOM 679 C C . GLU A 1 85 ? 1.556 -12.147 -19.710 1.00 79.38 85 GLU A C 1
ATOM 681 O O . GLU A 1 85 ? 1.647 -12.976 -18.797 1.00 79.38 85 GLU A O 1
ATOM 686 N N . LEU A 1 86 ? 0.969 -10.966 -19.515 1.00 83.31 86 LEU A N 1
ATOM 687 C CA . LEU A 1 86 ? 0.431 -10.572 -18.223 1.00 83.31 86 LEU A CA 1
ATOM 688 C C . LEU A 1 86 ? -0.670 -11.543 -17.787 1.00 83.31 86 LEU A C 1
ATOM 690 O O . LEU A 1 86 ? -1.732 -11.642 -18.405 1.00 83.31 86 LEU A O 1
ATOM 694 N N . LYS A 1 87 ? -0.457 -12.226 -16.659 1.00 87.12 87 LYS A N 1
ATOM 695 C CA . LYS A 1 87 ? -1.432 -13.188 -16.147 1.00 87.12 87 LYS A CA 1
ATOM 696 C C . LYS A 1 87 ? -2.675 -12.457 -15.652 1.00 87.12 87 LYS A C 1
ATOM 698 O O . LYS A 1 87 ? -2.619 -11.728 -14.656 1.00 87.12 87 LYS A O 1
ATOM 703 N N . LYS A 1 88 ? -3.812 -12.694 -16.311 1.00 94.19 88 LYS A N 1
ATOM 704 C CA . LYS A 1 88 ? -5.125 -12.240 -15.840 1.00 94.19 88 LYS A CA 1
ATOM 705 C C . LYS A 1 88 ? -5.424 -12.888 -14.488 1.00 94.19 88 LYS A C 1
ATOM 707 O O . LYS A 1 88 ? -5.377 -14.111 -14.353 1.00 94.19 88 LYS A O 1
ATOM 712 N N . MET A 1 89 ? -5.701 -12.074 -13.472 1.00 95.12 89 MET A N 1
ATOM 713 C CA . MET A 1 89 ? -5.914 -12.542 -12.100 1.00 95.12 89 MET A CA 1
ATOM 714 C C . MET A 1 89 ? -7.006 -11.736 -11.389 1.00 95.12 89 MET A C 1
ATOM 716 O O . MET A 1 89 ? -7.090 -10.523 -11.585 1.00 95.12 89 MET A O 1
ATOM 720 N N . PRO A 1 90 ? -7.818 -12.373 -10.521 1.00 95.25 90 PRO A N 1
ATOM 721 C CA . PRO A 1 90 ? -8.745 -11.652 -9.656 1.00 95.25 90 PRO A CA 1
ATOM 722 C C . PRO A 1 90 ? -7.965 -10.739 -8.697 1.00 95.25 90 PRO A C 1
ATOM 724 O O . PRO A 1 90 ? -7.090 -11.237 -7.982 1.00 95.25 90 PRO A O 1
ATOM 727 N N . PRO A 1 91 ? -8.244 -9.423 -8.655 1.00 97.25 91 PRO A N 1
ATOM 728 C CA . PRO A 1 91 ? -7.559 -8.525 -7.741 1.00 97.25 91 PRO A CA 1
ATOM 729 C C . PRO A 1 91 ? -8.058 -8.704 -6.299 1.00 97.25 91 PRO A C 1
ATOM 731 O O . PRO A 1 91 ? -9.162 -9.208 -6.070 1.00 97.25 91 PRO A O 1
ATOM 734 N N . PRO A 1 92 ? -7.296 -8.232 -5.297 1.00 93.31 92 PRO A N 1
ATOM 735 C CA . PRO A 1 92 ? -7.823 -8.062 -3.947 1.00 93.31 92 PRO A CA 1
ATOM 736 C C . PRO A 1 92 ? -8.982 -7.057 -3.924 1.00 93.31 92 PRO A C 1
ATOM 738 O O . PRO A 1 92 ? -9.245 -6.333 -4.888 1.00 93.31 92 PRO A O 1
ATOM 741 N N . LYS A 1 93 ? -9.664 -6.973 -2.773 1.00 90.69 93 LYS A N 1
ATOM 742 C CA . LYS A 1 93 ? -10.768 -6.022 -2.565 1.00 90.69 93 LYS A CA 1
ATOM 743 C C . LYS A 1 93 ? -10.351 -4.582 -2.882 1.00 90.69 93 LYS A C 1
ATOM 745 O O . LYS A 1 93 ? -11.146 -3.844 -3.466 1.00 90.69 93 LYS A O 1
ATOM 750 N N . TYR A 1 94 ? -9.125 -4.228 -2.500 1.00 92.50 94 TYR A N 1
ATOM 751 C CA . TYR A 1 94 ? -8.540 -2.912 -2.697 1.00 92.50 94 TYR A CA 1
ATOM 752 C C . TYR A 1 94 ? -7.128 -3.009 -3.256 1.00 92.50 94 TYR A C 1
ATOM 754 O O . TYR A 1 94 ? -6.347 -3.856 -2.827 1.00 92.50 94 TYR A O 1
ATOM 762 N N . LEU A 1 95 ? -6.815 -2.081 -4.149 1.00 97.25 95 LEU A N 1
ATOM 763 C CA . LEU A 1 95 ? -5.470 -1.754 -4.601 1.00 97.25 95 LEU A CA 1
ATOM 764 C C . LEU A 1 95 ? -5.253 -0.247 -4.440 1.00 97.25 95 LEU A C 1
ATOM 766 O O . LEU A 1 95 ? -6.202 0.489 -4.169 1.00 97.25 95 LEU A O 1
ATOM 770 N N . TYR A 1 96 ? -4.021 0.221 -4.616 1.00 95.69 96 TYR A N 1
ATOM 771 C CA . TYR A 1 96 ? -3.667 1.616 -4.369 1.00 95.69 96 TYR A CA 1
ATOM 772 C C . TYR A 1 96 ? -2.875 2.219 -5.521 1.00 95.69 96 TYR A C 1
ATOM 774 O O . TYR A 1 96 ? -2.021 1.569 -6.119 1.00 95.69 96 TYR A O 1
ATOM 782 N N . HIS A 1 97 ? -3.123 3.488 -5.814 1.00 97.12 97 HIS A N 1
ATOM 783 C CA . HIS A 1 97 ? -2.351 4.256 -6.776 1.00 97.12 97 HIS A CA 1
ATOM 784 C C . HIS A 1 97 ? -1.744 5.472 -6.091 1.00 97.12 97 HIS A C 1
ATOM 786 O O . HIS A 1 97 ? -2.467 6.305 -5.550 1.00 97.12 97 HIS A O 1
ATOM 792 N N . GLY A 1 98 ? -0.420 5.572 -6.117 1.00 92.81 98 GLY A N 1
ATOM 793 C CA . GLY A 1 98 ? 0.290 6.746 -5.630 1.00 92.81 98 GLY A CA 1
ATOM 794 C C . GLY A 1 98 ? 0.658 7.682 -6.766 1.00 92.81 98 GLY A C 1
ATOM 795 O O . GLY A 1 98 ? 1.218 7.246 -7.770 1.00 92.81 98 GLY A O 1
ATOM 796 N N . THR A 1 99 ? 0.390 8.968 -6.580 1.00 93.31 99 THR A N 1
ATOM 797 C CA . THR A 1 99 ? 0.705 10.029 -7.542 1.00 93.31 99 THR A CA 1
ATOM 798 C C . THR A 1 99 ? 1.137 11.302 -6.808 1.00 93.31 99 THR A C 1
ATOM 800 O O . THR A 1 99 ? 1.185 11.322 -5.581 1.00 93.31 99 THR A O 1
ATOM 803 N N . GLY A 1 100 ? 1.488 12.355 -7.542 1.00 87.38 100 GLY A N 1
ATOM 804 C CA . GLY A 1 100 ? 1.770 13.675 -6.971 1.00 87.38 100 GLY A CA 1
ATOM 805 C C . GLY A 1 100 ? 0.512 14.545 -6.884 1.00 87.38 100 GLY A C 1
ATOM 806 O O . GLY A 1 100 ? -0.330 14.489 -7.777 1.00 87.38 100 GLY A O 1
ATOM 807 N N . GLU A 1 101 ? 0.413 15.397 -5.859 1.00 83.75 101 GLU A N 1
ATOM 808 C CA . GLU A 1 101 ? -0.730 16.298 -5.603 1.00 83.75 101 GLU A CA 1
ATOM 809 C C . GLU A 1 101 ? -1.138 17.146 -6.819 1.00 83.75 101 GLU A C 1
ATOM 811 O O . GLU A 1 101 ? -2.322 17.345 -7.073 1.00 83.75 101 GLU A O 1
ATOM 816 N N . LYS A 1 102 ? -0.170 17.553 -7.647 1.00 88.00 102 LYS A N 1
ATOM 817 C CA . LYS A 1 102 ? -0.410 18.300 -8.894 1.00 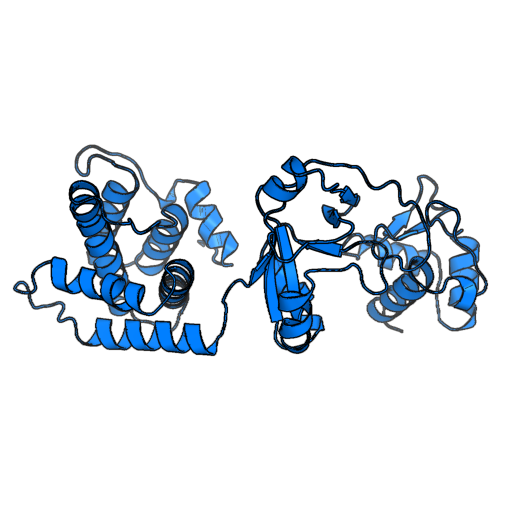88.00 102 LYS A CA 1
ATOM 818 C C . LYS A 1 102 ? -1.288 17.578 -9.926 1.00 88.00 102 LYS A C 1
ATOM 820 O O . LYS A 1 102 ? -1.783 18.216 -10.843 1.00 88.00 102 LYS A O 1
ATOM 825 N N . PHE A 1 103 ? -1.451 16.258 -9.816 1.00 92.00 103 PHE A N 1
ATOM 826 C CA . PHE A 1 103 ? -2.285 15.457 -10.718 1.00 92.00 103 PHE A CA 1
ATOM 827 C C . PHE A 1 103 ? -3.690 15.191 -10.164 1.00 92.00 103 PHE A C 1
ATOM 829 O O . PHE A 1 103 ? -4.495 14.560 -10.844 1.00 92.00 103 PHE A O 1
ATOM 836 N N . ARG A 1 104 ? -3.987 15.664 -8.945 1.00 88.38 104 ARG A N 1
ATOM 837 C CA . ARG A 1 104 ? -5.247 15.426 -8.231 1.00 88.38 104 ARG A CA 1
ATOM 838 C C . ARG A 1 104 ? -6.469 15.786 -9.064 1.00 88.38 104 ARG A C 1
ATOM 840 O O . ARG A 1 104 ? -7.331 14.944 -9.242 1.00 88.38 104 ARG A O 1
ATOM 847 N N . GLU A 1 105 ? -6.539 17.021 -9.557 1.00 86.75 105 GLU A N 1
ATOM 848 C CA . GLU A 1 105 ? -7.745 17.542 -10.220 1.00 86.75 105 GLU A CA 1
ATOM 849 C C . GLU A 1 105 ? -8.091 16.723 -11.460 1.00 86.75 105 GLU A C 1
ATOM 851 O O . GLU A 1 105 ? -9.202 16.224 -11.584 1.00 86.75 105 GLU A O 1
ATOM 856 N N . SER A 1 106 ? -7.089 16.447 -12.295 1.00 94.56 106 SER A N 1
ATOM 857 C CA . SER A 1 106 ? -7.265 15.605 -13.476 1.00 94.56 106 SER A CA 1
ATOM 858 C C . SER A 1 106 ? -7.727 14.185 -13.123 1.00 94.56 106 SER A C 1
ATOM 860 O O . SER A 1 106 ? -8.572 13.632 -13.820 1.00 94.56 106 SER A O 1
ATOM 862 N N . ILE A 1 107 ? -7.210 13.584 -12.045 1.00 95.81 107 ILE A N 1
ATOM 863 C CA . ILE A 1 107 ? -7.613 12.235 -11.610 1.00 95.81 107 ILE A CA 1
ATOM 864 C C . ILE A 1 107 ? -9.013 12.236 -10.987 1.00 95.81 107 ILE A C 1
ATOM 866 O O . ILE A 1 107 ? -9.779 11.305 -11.228 1.00 95.81 107 ILE A O 1
ATOM 870 N N . ASP A 1 108 ? -9.356 13.261 -10.207 1.00 84.31 108 ASP A N 1
ATOM 871 C CA . ASP A 1 108 ? -10.680 13.414 -9.599 1.00 84.31 108 ASP A CA 1
ATOM 872 C C . ASP A 1 108 ? -11.765 13.577 -10.687 1.00 84.31 108 ASP A C 1
ATOM 874 O O . ASP A 1 108 ? -12.876 13.073 -10.519 1.00 84.31 108 ASP A O 1
ATOM 878 N N . GLU A 1 109 ? -11.431 14.199 -11.824 1.00 91.31 109 GLU A N 1
ATOM 879 C CA . GLU A 1 109 ? -12.330 14.374 -12.973 1.00 91.31 109 GLU A CA 1
ATOM 880 C C . GLU A 1 109 ? -12.438 13.133 -13.874 1.00 91.31 109 GLU A C 1
ATOM 882 O O . GLU A 1 109 ? -13.546 12.711 -14.208 1.00 91.31 109 GLU A O 1
ATOM 887 N N . GLN A 1 110 ? -11.311 12.536 -14.283 1.00 95.50 110 GLN A N 1
ATOM 888 C CA . GLN A 1 110 ? -11.297 11.503 -15.335 1.00 95.50 110 GLN A CA 1
ATOM 889 C C . GLN A 1 110 ? -11.036 10.077 -14.824 1.00 95.50 110 GLN A C 1
ATOM 891 O O . GLN A 1 110 ? -11.203 9.106 -15.561 1.00 95.50 110 GLN A O 1
ATOM 896 N N . GLY A 1 111 ? -10.612 9.925 -13.570 1.00 97.00 111 GLY A N 1
ATOM 897 C CA . GLY A 1 111 ? -10.115 8.665 -13.028 1.00 97.00 111 GLY A CA 1
ATOM 898 C C . GLY A 1 111 ? -8.634 8.426 -13.338 1.00 97.00 111 GLY A C 1
ATOM 899 O O . GLY A 1 111 ? -7.890 9.332 -13.721 1.00 97.00 111 GLY A O 1
ATOM 900 N N . LEU A 1 112 ? -8.173 7.187 -13.150 1.00 98.19 112 LEU A N 1
ATOM 901 C CA . LEU A 1 112 ? -6.806 6.797 -13.504 1.00 98.19 112 LEU A CA 1
ATOM 902 C C . LEU A 1 112 ? -6.776 6.247 -14.926 1.00 98.19 112 LEU A C 1
ATOM 904 O O . LEU A 1 112 ? -7.416 5.242 -15.225 1.00 98.19 112 LEU A O 1
ATOM 908 N N . ILE A 1 113 ? -5.948 6.851 -15.767 1.00 96.62 113 ILE A N 1
ATOM 909 C CA . ILE A 1 113 ? -5.642 6.367 -17.113 1.00 96.62 113 ILE A CA 1
ATOM 910 C C . ILE A 1 113 ? -4.171 5.962 -17.200 1.00 96.62 113 ILE A C 1
ATOM 912 O O . ILE A 1 113 ? -3.341 6.393 -16.394 1.00 96.62 113 ILE A O 1
ATOM 916 N N . SER A 1 114 ? -3.826 5.124 -18.175 1.00 91.69 114 SER A N 1
ATOM 917 C CA . SER A 1 114 ? -2.469 4.586 -18.322 1.00 91.69 114 SER A CA 1
ATOM 918 C C . SER A 1 114 ? -1.427 5.628 -18.762 1.00 91.69 114 SER A C 1
ATOM 920 O O . SER A 1 114 ? -0.223 5.372 -18.659 1.00 91.69 114 SER A O 1
ATOM 922 N N . GLN A 1 115 ? -1.876 6.818 -19.185 1.00 91.62 115 GLN A N 1
ATOM 923 C CA . GLN A 1 115 ? -1.041 7.903 -19.706 1.00 91.62 115 GLN A CA 1
ATOM 924 C C . GLN A 1 115 ? -0.176 7.393 -20.869 1.00 91.62 115 GLN A C 1
ATOM 926 O O . GLN A 1 115 ? -0.687 6.769 -21.791 1.00 91.62 115 GLN A O 1
ATOM 931 N N . SER A 1 116 ? 1.140 7.610 -20.828 1.00 87.31 116 SER A N 1
ATOM 932 C CA . SER A 1 116 ? 2.071 7.116 -21.845 1.00 87.31 116 SER A CA 1
ATOM 933 C C . SER A 1 116 ? 2.372 5.614 -21.753 1.00 87.31 116 SER A C 1
ATOM 935 O O . SER A 1 116 ? 3.137 5.106 -22.567 1.00 87.31 116 SER A O 1
ATOM 937 N N . ARG A 1 117 ? 1.835 4.889 -20.763 1.00 89.56 117 ARG A N 1
ATOM 938 C CA . ARG A 1 117 ? 2.041 3.439 -20.602 1.00 89.56 117 ARG A CA 1
ATOM 939 C C . ARG A 1 117 ? 0.853 2.650 -21.145 1.00 89.56 117 ARG A C 1
ATOM 941 O O . ARG A 1 117 ? -0.239 3.183 -21.304 1.00 89.56 117 ARG A O 1
ATOM 948 N N . LEU A 1 118 ? 1.044 1.343 -21.329 1.00 88.25 118 LEU A N 1
ATOM 949 C CA . LEU A 1 118 ? -0.028 0.431 -21.758 1.00 88.25 118 LEU A CA 1
ATOM 950 C C . LEU A 1 118 ? -1.106 0.152 -20.690 1.00 88.25 118 LEU A C 1
ATOM 952 O O . LEU A 1 118 ? -2.215 -0.259 -21.035 1.00 88.25 118 LEU A O 1
ATOM 956 N N . TYR A 1 119 ? -0.773 0.322 -19.403 1.00 94.62 119 TYR A N 1
ATOM 957 C CA . TYR A 1 119 ? -1.638 -0.013 -18.264 1.00 94.62 119 TYR A CA 1
ATOM 958 C C . TYR A 1 119 ? -1.455 0.962 -17.094 1.00 94.62 119 TYR A C 1
ATOM 960 O O . TYR A 1 119 ? -0.343 1.435 -16.819 1.00 94.62 119 TYR A O 1
ATOM 968 N N . VAL A 1 120 ? -2.530 1.193 -16.340 1.00 96.62 120 VAL A N 1
ATOM 969 C CA . VAL A 1 120 ? -2.477 1.777 -14.996 1.00 96.62 120 VAL A CA 1
ATOM 970 C C . VAL A 1 120 ? -1.762 0.802 -14.069 1.00 96.62 120 VAL A C 1
ATOM 972 O O . VAL A 1 120 ? -2.093 -0.380 -14.022 1.00 96.62 120 VAL A O 1
ATOM 975 N N . HIS A 1 121 ? -0.780 1.307 -13.325 1.00 96.12 121 HIS A N 1
ATOM 976 C CA . HIS A 1 121 ? -0.040 0.525 -12.340 1.00 96.12 121 HIS A CA 1
ATOM 977 C C . HIS A 1 121 ? -0.612 0.766 -10.945 1.00 96.12 121 HIS A C 1
ATOM 979 O O . HIS A 1 121 ? -0.786 1.915 -10.525 1.00 96.12 121 HIS A O 1
ATOM 985 N N . LEU A 1 122 ? -0.863 -0.327 -10.233 1.00 97.31 122 LEU A N 1
ATOM 986 C CA . LEU A 1 122 ? -1.455 -0.350 -8.907 1.00 97.31 122 LEU A CA 1
ATOM 987 C C . LEU A 1 122 ? -0.562 -1.130 -7.931 1.00 97.31 122 LEU A C 1
ATOM 989 O O . LEU A 1 122 ? 0.086 -2.116 -8.284 1.00 97.31 122 LEU A O 1
ATOM 993 N N . SER A 1 123 ? -0.542 -0.667 -6.687 1.00 94.31 123 SER A N 1
ATOM 994 C CA . SER A 1 123 ? 0.186 -1.245 -5.558 1.00 94.31 123 SER A CA 1
ATOM 995 C C . SER A 1 123 ? -0.761 -2.080 -4.697 1.00 94.31 123 SER A C 1
ATOM 997 O O . SER A 1 123 ? -1.944 -1.755 -4.578 1.00 94.31 123 SER A O 1
ATOM 999 N N . ALA A 1 124 ? -0.246 -3.151 -4.094 1.00 89.31 124 ALA A N 1
ATOM 1000 C CA . ALA A 1 124 ? -1.020 -3.995 -3.181 1.00 89.31 124 ALA A CA 1
ATOM 1001 C C . ALA A 1 124 ? -1.250 -3.326 -1.812 1.00 89.31 124 ALA A C 1
ATOM 1003 O O . ALA A 1 124 ? -2.241 -3.611 -1.143 1.00 89.31 124 ALA A O 1
ATOM 1004 N N . ASP A 1 125 ? -0.359 -2.413 -1.428 1.00 84.25 125 ASP A N 1
ATOM 1005 C CA . ASP A 1 125 ? -0.342 -1.717 -0.146 1.00 84.25 125 ASP A CA 1
ATOM 1006 C C . ASP A 1 125 ? -0.123 -0.200 -0.313 1.00 84.25 125 ASP A C 1
ATOM 1008 O O . ASP A 1 125 ? 0.317 0.293 -1.360 1.00 84.25 125 ASP A O 1
ATOM 1012 N N . ILE A 1 126 ? -0.471 0.543 0.740 1.00 79.62 126 ILE A N 1
ATOM 1013 C CA . ILE A 1 126 ? -0.419 2.010 0.777 1.00 79.62 126 ILE A CA 1
ATOM 1014 C C . ILE A 1 126 ? 1.028 2.511 0.816 1.00 79.62 126 ILE A C 1
ATOM 1016 O O . ILE A 1 126 ? 1.340 3.492 0.149 1.00 79.62 126 ILE A O 1
ATOM 1020 N N . GLU A 1 127 ? 1.928 1.844 1.539 1.00 77.25 127 GLU A N 1
ATOM 1021 C CA . GLU A 1 127 ? 3.327 2.270 1.682 1.00 77.25 127 GLU A CA 1
ATOM 1022 C C . GLU A 1 127 ? 4.052 2.293 0.333 1.00 77.25 127 GLU A C 1
ATOM 1024 O O . GLU A 1 127 ? 4.751 3.252 -0.009 1.00 77.25 127 GLU A O 1
ATOM 1029 N N . THR A 1 128 ? 3.848 1.256 -0.476 1.00 80.50 128 THR A N 1
ATOM 1030 C CA . THR A 1 128 ? 4.358 1.168 -1.841 1.00 80.50 128 THR A CA 1
ATOM 1031 C C . THR A 1 128 ? 3.750 2.261 -2.713 1.00 80.50 128 THR A C 1
ATOM 1033 O O . THR A 1 128 ? 4.483 2.905 -3.471 1.00 80.50 128 THR A O 1
ATOM 1036 N N . ALA A 1 129 ? 2.448 2.536 -2.577 1.00 87.44 129 ALA A N 1
ATOM 1037 C CA . ALA A 1 129 ? 1.804 3.637 -3.287 1.00 87.44 129 ALA A CA 1
ATOM 1038 C C . ALA A 1 129 ? 2.429 4.989 -2.904 1.00 87.44 129 ALA A C 1
ATOM 1040 O O . ALA A 1 129 ? 2.832 5.728 -3.797 1.00 87.44 129 ALA A O 1
ATOM 1041 N N . ILE A 1 130 ? 2.628 5.281 -1.615 1.00 78.38 130 ILE A N 1
ATOM 1042 C CA . ILE A 1 130 ? 3.305 6.505 -1.152 1.00 78.38 130 ILE A CA 1
ATOM 1043 C C . ILE A 1 130 ? 4.698 6.612 -1.787 1.00 78.38 130 ILE A C 1
ATOM 1045 O O . ILE A 1 130 ? 4.993 7.605 -2.448 1.00 78.38 130 ILE A O 1
ATOM 1049 N N . LYS A 1 131 ? 5.525 5.558 -1.704 1.00 78.19 131 LYS A N 1
ATOM 1050 C CA . LYS A 1 131 ? 6.875 5.521 -2.308 1.00 78.19 131 LYS A CA 1
ATOM 1051 C C . LYS A 1 131 ? 6.867 5.764 -3.824 1.00 78.19 131 LYS A C 1
ATOM 1053 O O . LYS A 1 131 ? 7.844 6.278 -4.377 1.00 78.19 131 LYS A O 1
ATOM 1058 N N . VAL A 1 132 ? 5.816 5.340 -4.527 1.00 86.38 132 VAL A N 1
ATOM 1059 C CA . VAL A 1 132 ? 5.630 5.614 -5.961 1.00 86.38 132 VAL A CA 1
ATOM 1060 C C . VAL A 1 132 ? 5.214 7.069 -6.184 1.00 86.38 132 VAL A C 1
ATOM 1062 O O . VAL A 1 132 ? 5.835 7.739 -7.009 1.00 86.38 132 VAL A O 1
ATOM 1065 N N . GLY A 1 133 ? 4.237 7.566 -5.423 1.00 87.44 133 GLY A N 1
ATOM 1066 C CA . GLY A 1 133 ? 3.722 8.933 -5.510 1.00 87.44 133 GLY A CA 1
ATOM 1067 C C . GLY A 1 133 ? 4.774 9.999 -5.205 1.00 87.44 133 GLY A C 1
ATOM 1068 O O . GLY A 1 133 ? 4.860 10.985 -5.934 1.00 87.44 133 GLY A O 1
ATOM 1069 N N . SER A 1 134 ? 5.660 9.757 -4.231 1.00 80.06 134 SER A N 1
ATOM 1070 C CA . SER A 1 134 ? 6.712 10.706 -3.828 1.00 80.06 134 SER A CA 1
ATOM 1071 C C . SER A 1 134 ? 7.702 11.040 -4.948 1.00 80.06 134 SER A C 1
ATOM 1073 O O . SER A 1 134 ? 8.384 12.059 -4.900 1.00 80.06 134 SER A O 1
ATOM 1075 N N . ARG A 1 135 ? 7.777 10.217 -6.005 1.00 84.75 135 ARG A N 1
ATOM 1076 C CA . ARG A 1 135 ? 8.602 10.506 -7.196 1.00 84.75 135 ARG A CA 1
ATOM 1077 C C . ARG A 1 135 ? 8.045 11.647 -8.044 1.00 84.75 135 ARG A C 1
ATOM 1079 O O . ARG A 1 135 ? 8.732 12.139 -8.934 1.00 84.75 135 ARG A O 1
ATOM 1086 N N . HIS A 1 136 ? 6.798 12.030 -7.799 1.00 81.44 136 HIS A N 1
ATOM 1087 C CA . HIS A 1 136 ? 6.054 13.006 -8.580 1.00 81.44 136 HIS A CA 1
ATOM 1088 C C . HIS A 1 136 ? 5.770 14.308 -7.810 1.00 81.44 136 HIS A C 1
ATOM 1090 O O . HIS A 1 136 ? 5.070 15.175 -8.339 1.00 81.44 136 HIS A O 1
ATOM 1096 N N . GLY A 1 137 ? 6.336 14.468 -6.608 1.00 81.56 137 GLY A N 1
ATOM 1097 C CA . GLY A 1 137 ? 6.128 15.606 -5.708 1.00 81.56 137 GLY A CA 1
ATOM 1098 C C . GLY A 1 137 ? 5.537 15.161 -4.369 1.00 81.56 137 GLY A C 1
ATOM 1099 O O . GLY A 1 137 ? 5.772 14.031 -3.944 1.00 81.56 137 GLY A O 1
ATOM 1100 N N . LYS A 1 138 ? 4.752 16.033 -3.718 1.00 77.62 138 LYS A N 1
ATOM 1101 C CA . LYS A 1 138 ? 3.991 15.678 -2.508 1.00 77.62 138 LYS A CA 1
ATOM 1102 C C . LYS A 1 138 ? 3.032 14.519 -2.836 1.00 77.62 138 LYS A C 1
ATOM 1104 O O . LYS A 1 138 ? 2.201 14.688 -3.735 1.00 77.62 138 LYS A O 1
ATOM 1109 N N . PRO A 1 139 ? 3.174 13.346 -2.193 1.00 81.31 139 PRO A N 1
ATOM 1110 C CA . PRO A 1 139 ? 2.412 12.163 -2.560 1.00 81.31 139 PRO A CA 1
ATOM 1111 C C . PRO A 1 139 ? 0.942 12.302 -2.159 1.00 81.31 139 PRO A C 1
ATOM 1113 O O . PRO A 1 139 ? 0.625 12.759 -1.065 1.00 81.31 139 PRO A O 1
ATOM 1116 N N . ILE A 1 140 ? 0.052 11.829 -3.025 1.00 83.94 140 ILE A N 1
ATOM 1117 C CA . ILE A 1 140 ? -1.338 11.505 -2.698 1.00 83.94 140 ILE A CA 1
ATOM 1118 C C . ILE A 1 140 ? -1.608 10.058 -3.110 1.00 83.94 140 ILE A C 1
ATOM 1120 O O . ILE A 1 140 ? -1.029 9.555 -4.080 1.00 83.94 140 ILE A O 1
ATOM 1124 N N . VAL A 1 141 ? -2.483 9.379 -2.373 1.00 87.31 141 VAL A N 1
ATOM 1125 C CA . VAL A 1 141 ? -2.843 7.983 -2.637 1.00 87.31 141 VAL A CA 1
ATOM 1126 C C . VAL A 1 141 ? -4.326 7.896 -2.957 1.00 87.31 141 VAL A C 1
ATOM 1128 O O . VAL A 1 141 ? -5.157 8.462 -2.256 1.00 87.31 141 VAL A O 1
ATOM 1131 N N . TYR A 1 142 ? -4.666 7.150 -4.001 1.00 94.00 142 TYR A N 1
ATOM 1132 C CA . TYR A 1 142 ? -6.029 6.738 -4.301 1.00 94.00 142 TYR A CA 1
ATOM 1133 C C . TYR A 1 142 ? -6.196 5.263 -3.961 1.00 94.00 142 TYR A C 1
ATOM 1135 O O . TYR A 1 142 ? -5.439 4.419 -4.444 1.00 94.00 142 TYR A O 1
ATOM 1143 N N . ARG A 1 143 ? -7.210 4.937 -3.162 1.00 94.19 143 ARG A N 1
ATOM 1144 C CA . ARG A 1 143 ? -7.717 3.574 -3.017 1.00 94.19 143 ARG A CA 1
ATOM 1145 C C . ARG A 1 143 ? -8.607 3.256 -4.204 1.00 94.19 143 ARG A C 1
ATOM 1147 O O . ARG A 1 143 ? -9.518 4.013 -4.526 1.00 94.19 143 ARG A O 1
ATOM 1154 N N . VAL A 1 144 ? -8.365 2.103 -4.804 1.00 97.62 144 VAL A N 1
ATOM 1155 C CA . VAL A 1 144 ? -9.122 1.553 -5.923 1.00 97.62 144 VAL A CA 1
ATOM 1156 C C . VAL A 1 144 ? -9.990 0.409 -5.413 1.00 97.62 144 VAL A C 1
ATOM 1158 O O . VAL A 1 144 ? -9.473 -0.538 -4.818 1.00 97.62 144 VAL A O 1
ATOM 1161 N N . TRP A 1 145 ? -11.302 0.450 -5.659 1.00 96.06 145 TRP A N 1
ATOM 1162 C CA . TRP A 1 145 ? -12.223 -0.663 -5.373 1.00 96.06 145 TRP A CA 1
ATOM 1163 C C . TRP A 1 145 ? -12.094 -1.782 -6.423 1.00 96.06 145 TRP A C 1
ATOM 1165 O O . TRP A 1 145 ? -13.061 -2.150 -7.093 1.00 96.06 145 TRP A O 1
ATOM 1175 N N . SER A 1 146 ? -10.896 -2.348 -6.562 1.00 97.38 146 SER A N 1
ATOM 1176 C CA . SER A 1 146 ? -10.539 -3.320 -7.603 1.00 97.38 146 SER A CA 1
ATOM 1177 C C . SER A 1 146 ? -11.405 -4.581 -7.587 1.00 97.38 146 SER A C 1
ATOM 1179 O O . SER A 1 146 ? -11.807 -5.063 -8.642 1.00 97.38 146 SER A O 1
ATOM 1181 N N . GLY A 1 147 ? -11.788 -5.080 -6.407 1.00 94.38 147 GLY A N 1
ATOM 1182 C CA . GLY A 1 147 ? -12.691 -6.232 -6.311 1.00 94.38 147 GLY A CA 1
ATOM 1183 C C . GLY A 1 147 ? -14.112 -5.940 -6.812 1.00 94.38 147 GLY A C 1
ATOM 1184 O O . GLY A 1 147 ? -14.805 -6.848 -7.259 1.00 94.38 147 GLY A O 1
ATOM 1185 N N . ARG A 1 148 ? -14.562 -4.677 -6.759 1.00 96.62 148 ARG A N 1
ATOM 1186 C CA . ARG A 1 148 ? -15.844 -4.260 -7.350 1.00 96.62 148 ARG A CA 1
ATOM 1187 C C . ARG A 1 148 ? -15.708 -4.086 -8.858 1.00 96.62 148 ARG A C 1
ATOM 1189 O O . ARG A 1 148 ? -16.538 -4.598 -9.590 1.00 96.62 148 ARG A O 1
ATOM 1196 N N . MET A 1 149 ? -14.634 -3.440 -9.309 1.00 98.19 149 MET A N 1
ATOM 1197 C CA . MET A 1 149 ? -14.334 -3.295 -10.736 1.00 98.19 149 MET A CA 1
ATOM 1198 C C . MET A 1 149 ? -14.301 -4.640 -11.455 1.00 98.19 149 MET A C 1
ATOM 1200 O O . MET A 1 149 ? -14.891 -4.780 -12.517 1.00 98.19 149 MET A O 1
ATOM 1204 N N . GLN A 1 150 ? -13.664 -5.646 -10.854 1.00 98.19 150 GLN A N 1
ATOM 1205 C CA . GLN A 1 150 ? -13.623 -6.982 -11.435 1.00 98.19 150 GLN A CA 1
ATOM 1206 C C . GLN A 1 150 ? -15.030 -7.571 -11.636 1.00 98.19 150 GLN A C 1
ATOM 1208 O O . GLN A 1 150 ? -15.315 -8.135 -12.688 1.00 98.19 150 GLN A O 1
ATOM 1213 N N . LYS A 1 151 ? -15.921 -7.423 -10.645 1.00 96.88 151 LYS A N 1
ATOM 1214 C CA . LYS A 1 151 ? -17.323 -7.869 -10.747 1.00 96.88 151 LYS A CA 1
ATOM 1215 C C . LYS A 1 151 ? -18.098 -7.111 -11.823 1.00 96.88 151 LYS A C 1
ATOM 1217 O O . LYS A 1 151 ? -18.983 -7.685 -12.443 1.00 96.88 151 LYS A O 1
ATOM 1222 N N . ASP A 1 152 ? -17.720 -5.860 -12.055 1.00 97.56 152 ASP A N 1
ATOM 1223 C CA . ASP A 1 152 ? -18.311 -4.985 -13.064 1.00 97.56 152 ASP A CA 1
ATOM 1224 C C . ASP A 1 152 ? -17.649 -5.157 -14.455 1.00 97.56 152 ASP A C 1
ATOM 1226 O O . ASP A 1 152 ? -17.923 -4.379 -15.364 1.00 97.56 152 ASP A O 1
ATOM 1230 N N . GLY A 1 153 ? -16.793 -6.176 -14.637 1.00 97.12 153 GLY A N 1
ATOM 1231 C CA . GLY A 1 153 ? -16.247 -6.597 -15.935 1.00 97.12 153 GLY A CA 1
ATOM 1232 C C . GLY A 1 153 ? -14.838 -6.098 -16.266 1.00 97.12 153 GLY A C 1
ATOM 1233 O O . GLY A 1 153 ? -14.304 -6.452 -17.315 1.00 97.12 153 GLY A O 1
ATOM 1234 N N . TYR A 1 154 ? -14.201 -5.317 -15.390 1.00 98.00 154 TYR A N 1
ATOM 1235 C CA . TYR A 1 154 ? -12.844 -4.819 -15.632 1.00 98.00 154 TYR A CA 1
ATOM 1236 C C . TYR A 1 154 ? -11.800 -5.919 -15.439 1.00 98.00 154 TYR A C 1
ATOM 1238 O O . TYR A 1 154 ? -11.810 -6.666 -14.456 1.00 98.00 154 TYR A O 1
ATOM 1246 N N . GLU A 1 155 ? -10.842 -5.976 -16.359 1.00 97.69 155 GLU A N 1
ATOM 1247 C CA . GLU A 1 155 ? -9.750 -6.937 -16.293 1.00 97.69 155 GLU A CA 1
ATOM 1248 C C . GLU A 1 155 ? -8.587 -6.418 -15.448 1.00 97.69 155 GLU A C 1
ATOM 1250 O O . GLU A 1 155 ? -8.210 -5.243 -15.496 1.00 97.69 155 GLU A O 1
ATOM 1255 N N . PHE A 1 156 ? -8.003 -7.332 -14.679 1.00 97.88 156 PHE A N 1
ATOM 1256 C CA . PHE A 1 156 ? -6.799 -7.095 -13.902 1.00 97.88 156 PHE A CA 1
ATOM 1257 C C . PHE A 1 156 ? -5.766 -8.143 -14.253 1.00 97.88 156 PHE A C 1
ATOM 1259 O O . PHE A 1 156 ? -6.081 -9.321 -14.447 1.00 97.88 156 PHE A O 1
ATOM 1266 N N . TYR A 1 157 ? -4.521 -7.701 -14.265 1.00 95.88 157 TYR A N 1
ATOM 1267 C CA . TYR A 1 157 ? -3.377 -8.550 -14.501 1.00 95.88 157 TYR A CA 1
ATOM 1268 C C . TYR A 1 157 ? -2.344 -8.345 -13.406 1.00 95.88 157 TYR A C 1
ATOM 1270 O O . TYR A 1 157 ? -2.298 -7.296 -12.754 1.00 95.88 157 TYR A O 1
ATOM 1278 N N . LYS A 1 158 ? -1.504 -9.355 -13.215 1.00 92.75 158 LYS A N 1
ATOM 1279 C CA . LYS A 1 158 ? -0.382 -9.298 -12.288 1.00 92.75 158 LYS A CA 1
ATOM 1280 C C . LYS A 1 158 ? 0.897 -9.601 -13.053 1.00 92.75 158 LYS A C 1
ATOM 1282 O O . LYS A 1 158 ? 0.991 -10.641 -13.701 1.00 92.75 158 LYS A O 1
ATOM 1287 N N . SER A 1 159 ? 1.856 -8.683 -13.004 1.00 87.75 159 SER A N 1
ATOM 1288 C CA . SER A 1 159 ? 3.181 -8.919 -13.578 1.00 87.75 159 SER A CA 1
ATOM 1289 C C . SER A 1 159 ? 3.933 -9.986 -12.779 1.00 87.75 159 SER A C 1
ATOM 1291 O O . SER A 1 159 ? 3.602 -10.268 -11.622 1.00 87.75 159 SER A O 1
ATOM 1293 N N . VAL A 1 160 ? 4.999 -10.530 -13.371 1.00 83.38 160 VAL A N 1
ATOM 1294 C CA . VAL A 1 160 ? 5.889 -11.508 -12.718 1.00 83.38 160 VAL A CA 1
ATOM 1295 C C . VAL A 1 160 ? 6.430 -10.979 -11.384 1.00 83.38 160 VAL A C 1
ATOM 1297 O O . VAL A 1 160 ? 6.460 -11.705 -10.397 1.00 83.38 160 VAL A O 1
ATOM 1300 N N . ASN A 1 161 ? 6.749 -9.683 -11.309 1.00 79.88 161 ASN A N 1
ATOM 1301 C CA . ASN A 1 161 ? 7.216 -9.029 -10.081 1.00 79.88 161 ASN A CA 1
ATOM 1302 C C . ASN A 1 161 ? 6.097 -8.489 -9.173 1.00 79.88 161 ASN A C 1
ATOM 1304 O O . ASN A 1 161 ? 6.333 -7.623 -8.332 1.00 79.88 161 ASN A O 1
ATOM 1308 N N . GLY A 1 162 ? 4.868 -8.974 -9.344 1.00 84.94 162 GLY A N 1
ATOM 1309 C CA . GLY A 1 162 ? 3.771 -8.754 -8.407 1.00 84.94 162 GLY A CA 1
ATOM 1310 C C . GLY A 1 162 ? 3.057 -7.404 -8.500 1.00 84.94 162 GLY A C 1
ATOM 1311 O O . GLY A 1 162 ? 2.196 -7.133 -7.660 1.00 84.94 162 GLY A O 1
ATOM 1312 N N . VAL A 1 163 ? 3.357 -6.579 -9.508 1.00 91.06 163 VAL A N 1
ATOM 1313 C CA . VAL A 1 163 ? 2.667 -5.303 -9.749 1.00 91.06 163 VAL A CA 1
ATOM 1314 C C . VAL A 1 163 ? 1.303 -5.567 -10.381 1.00 91.06 163 VAL A C 1
ATOM 1316 O O . VAL A 1 163 ? 1.184 -6.348 -11.325 1.00 91.06 163 VAL A O 1
ATOM 1319 N N . TRP A 1 164 ? 0.269 -4.896 -9.873 1.00 96.75 164 TRP A N 1
ATOM 1320 C CA . TRP A 1 164 ? -1.082 -5.003 -10.414 1.00 96.75 164 TRP A CA 1
ATOM 1321 C C . TRP A 1 164 ? -1.301 -4.010 -11.550 1.00 96.75 164 TRP A C 1
ATOM 1323 O O . TRP A 1 164 ? -0.864 -2.860 -11.483 1.00 96.75 164 TRP A O 1
ATOM 1333 N N . LEU A 1 165 ? -1.990 -4.463 -12.594 1.00 96.88 165 LEU A N 1
ATOM 1334 C CA . LEU A 1 165 ? -2.179 -3.730 -13.838 1.00 96.88 165 LEU A CA 1
ATOM 1335 C C . LEU A 1 165 ? -3.645 -3.798 -14.269 1.00 96.88 165 LEU A C 1
ATOM 1337 O O . LEU A 1 165 ? -4.282 -4.844 -14.159 1.00 96.88 165 LEU A O 1
ATOM 1341 N N . THR A 1 166 ? -4.174 -2.690 -14.775 1.00 97.56 166 THR A N 1
ATOM 1342 C CA . THR A 1 166 ? -5.491 -2.619 -15.427 1.00 97.56 166 THR A CA 1
ATOM 1343 C C . THR A 1 166 ? -5.473 -1.532 -16.503 1.00 97.56 166 THR A C 1
ATOM 1345 O O . THR A 1 166 ? -4.542 -0.724 -16.541 1.00 97.56 166 THR A O 1
ATOM 1348 N N . LYS A 1 167 ? -6.442 -1.519 -17.423 1.00 96.00 167 LYS A N 1
ATOM 1349 C CA . LYS A 1 167 ? -6.466 -0.548 -18.532 1.00 96.00 167 LYS A CA 1
ATOM 1350 C C . LYS A 1 167 ? -6.760 0.871 -18.051 1.00 96.00 167 LYS A C 1
ATOM 1352 O O . LYS A 1 167 ? -6.055 1.803 -18.424 1.00 96.00 167 LYS A O 1
ATOM 1357 N N . GLU A 1 168 ? -7.741 1.006 -17.173 1.00 97.81 168 GLU A N 1
ATOM 1358 C CA . GLU A 1 168 ? -8.192 2.276 -16.615 1.00 97.81 168 GLU A CA 1
ATOM 1359 C C . GLU A 1 168 ? -8.886 2.042 -15.271 1.00 97.81 168 GLU A C 1
ATOM 1361 O O . GLU A 1 168 ? -9.265 0.918 -14.935 1.00 97.81 168 GLU A O 1
ATOM 1366 N N . VAL A 1 169 ? -9.071 3.113 -14.504 1.00 98.44 169 VAL A N 1
ATOM 1367 C CA . VAL A 1 169 ? -9.849 3.108 -13.268 1.00 98.44 169 VAL A CA 1
ATOM 1368 C C . VAL A 1 169 ? -10.819 4.291 -13.281 1.00 98.44 169 VAL A C 1
ATOM 1370 O O . VAL A 1 169 ? -10.409 5.409 -12.968 1.00 98.44 169 VAL A O 1
ATOM 1373 N N . PRO A 1 170 ? -12.103 4.066 -13.607 1.00 98.06 170 PRO A N 1
ATOM 1374 C CA . PRO A 1 170 ? -13.116 5.116 -13.573 1.00 98.06 170 PRO A CA 1
ATOM 1375 C C . PRO A 1 170 ? -13.254 5.770 -12.194 1.00 98.06 170 PRO A C 1
ATOM 1377 O O . PRO A 1 170 ? -13.101 5.105 -11.164 1.00 98.06 170 PRO A O 1
ATOM 1380 N N . THR A 1 171 ? -13.655 7.043 -12.173 1.00 94.25 171 THR A N 1
ATOM 1381 C CA . THR A 1 171 ? -13.825 7.857 -10.951 1.00 94.25 171 THR A CA 1
ATOM 1382 C C . THR A 1 171 ? -14.689 7.183 -9.882 1.00 94.25 171 THR A C 1
ATOM 1384 O O . THR A 1 171 ? -14.329 7.170 -8.708 1.00 94.25 171 THR A O 1
ATOM 1387 N N . LYS A 1 172 ? -15.782 6.509 -10.276 1.00 95.00 172 LYS A N 1
ATOM 1388 C CA . LYS A 1 172 ? -16.670 5.765 -9.355 1.00 95.00 172 LYS A CA 1
ATOM 1389 C C . LYS A 1 172 ? -15.989 4.620 -8.583 1.00 95.00 172 LYS A C 1
ATOM 1391 O O . LYS A 1 172 ? -16.582 4.091 -7.641 1.00 95.00 172 LYS A O 1
ATOM 1396 N N . TYR A 1 173 ? -14.782 4.213 -8.984 1.00 97.12 173 TYR A N 1
ATOM 1397 C CA . TYR A 1 173 ? -13.990 3.164 -8.337 1.00 97.12 173 TYR A CA 1
ATOM 1398 C C . TYR A 1 173 ? -12.702 3.668 -7.690 1.00 97.12 173 TYR A C 1
ATOM 1400 O O . TYR A 1 173 ? -11.906 2.832 -7.251 1.00 97.12 173 TYR A O 1
ATOM 1408 N N . ILE A 1 174 ? -12.522 4.980 -7.538 1.00 94.00 174 ILE A N 1
ATOM 1409 C CA . ILE A 1 174 ? -11.416 5.538 -6.759 1.00 94.00 174 ILE A CA 1
ATOM 1410 C C . ILE A 1 174 ? -11.901 6.448 -5.645 1.00 94.00 174 ILE A C 1
ATOM 1412 O O . ILE A 1 174 ? -12.883 7.173 -5.775 1.00 94.00 174 ILE A O 1
ATOM 1416 N N . LYS A 1 175 ? -11.182 6.417 -4.529 1.00 87.19 175 LYS A N 1
ATOM 1417 C CA . LYS A 1 175 ? -11.315 7.396 -3.456 1.00 87.19 175 LYS A CA 1
ATOM 1418 C C . LYS A 1 175 ? -9.932 7.823 -3.033 1.00 87.19 175 LYS A C 1
ATOM 1420 O O . LYS A 1 175 ? -9.077 6.979 -2.775 1.00 87.19 175 LYS A O 1
ATOM 1425 N N . ARG A 1 176 ? -9.718 9.133 -2.969 1.00 85.56 176 ARG A N 1
ATOM 1426 C CA . ARG A 1 176 ? -8.502 9.684 -2.385 1.00 85.56 176 ARG A CA 1
ATOM 1427 C C . ARG A 1 176 ? -8.434 9.253 -0.921 1.00 85.56 176 ARG A C 1
ATOM 1429 O O . ARG A 1 176 ? -9.360 9.512 -0.153 1.00 85.56 176 ARG A O 1
ATOM 1436 N N . GLU A 1 177 ? -7.352 8.583 -0.557 1.00 75.94 177 GLU A N 1
ATOM 1437 C CA . GLU A 1 177 ? -6.984 8.395 0.837 1.00 75.94 177 GLU A CA 1
ATOM 1438 C C . GLU A 1 177 ? -6.513 9.749 1.361 1.00 75.94 177 GLU A C 1
ATOM 1440 O O . GLU A 1 177 ? -5.623 10.380 0.784 1.00 75.94 177 GLU A O 1
ATOM 1445 N N . ILE A 1 178 ? -7.164 10.235 2.410 1.00 59.31 178 ILE A N 1
ATOM 1446 C CA . ILE A 1 178 ? -6.819 11.515 3.013 1.00 59.31 178 ILE A CA 1
ATOM 1447 C C . ILE A 1 178 ? -5.658 11.261 3.975 1.00 59.31 178 ILE A C 1
ATOM 1449 O O . ILE A 1 178 ? -5.835 10.669 5.033 1.00 59.31 178 ILE A O 1
ATOM 1453 N N . PHE A 1 179 ? -4.473 11.708 3.570 1.00 57.84 179 PHE A N 1
ATOM 1454 C CA . PHE A 1 179 ? -3.286 11.842 4.415 1.00 57.84 179 PHE A CA 1
ATOM 1455 C C . PHE A 1 179 ? -2.732 13.262 4.257 1.00 57.84 179 PHE A C 1
ATOM 1457 O O . PHE A 1 179 ? -1.557 13.449 3.950 1.00 57.84 179 PHE A O 1
ATOM 1464 N N . ASP A 1 180 ? -3.591 14.283 4.338 1.00 58.44 180 ASP A N 1
ATOM 1465 C CA . ASP A 1 180 ? -3.081 15.651 4.371 1.00 58.44 180 ASP A CA 1
ATOM 1466 C C . ASP A 1 180 ? -2.325 15.824 5.690 1.00 58.44 180 ASP A C 1
ATOM 1468 O O . ASP A 1 180 ? -2.944 15.880 6.746 1.00 58.44 180 ASP A O 1
ATOM 1472 N N . ASP A 1 181 ? -0.992 15.883 5.646 1.00 59.84 181 ASP A N 1
ATOM 1473 C CA . ASP A 1 181 ? -0.160 16.115 6.831 1.00 59.84 181 ASP A CA 1
ATOM 1474 C C . ASP A 1 181 ? -0.629 17.338 7.622 1.00 59.84 181 ASP A C 1
ATOM 1476 O O . ASP A 1 181 ? -0.451 17.387 8.835 1.00 59.84 181 ASP A O 1
ATOM 1480 N N . LYS A 1 182 ? -1.234 18.336 6.964 1.00 68.44 182 LYS A N 1
ATOM 1481 C CA . LYS A 1 182 ? -1.796 19.504 7.641 1.00 68.44 182 LYS A CA 1
ATOM 1482 C C . LYS A 1 182 ? -3.072 19.160 8.411 1.00 68.44 182 LYS A C 1
ATOM 1484 O O . LYS A 1 182 ? -3.204 19.585 9.554 1.00 68.44 182 LYS A O 1
ATOM 1489 N N . GLU A 1 183 ? -3.979 18.388 7.816 1.00 70.69 183 GLU A N 1
ATOM 1490 C CA . GLU A 1 183 ? -5.191 17.888 8.476 1.00 70.69 183 GLU A CA 1
ATOM 1491 C C . GLU A 1 183 ? -4.842 16.892 9.583 1.00 70.69 183 GLU A C 1
ATOM 1493 O O . GLU A 1 183 ? -5.356 17.015 10.683 1.00 70.69 183 GLU A O 1
ATOM 1498 N N . LEU A 1 184 ? -3.911 15.963 9.348 1.00 73.06 184 LEU A N 1
ATOM 1499 C CA . LEU A 1 184 ? -3.438 15.030 10.370 1.00 73.06 184 LEU A CA 1
ATOM 1500 C C . LEU A 1 184 ? -2.743 15.763 11.515 1.00 73.06 184 LEU A C 1
ATOM 1502 O O . LEU A 1 184 ? -3.003 15.437 12.666 1.00 73.06 184 LEU A O 1
ATOM 1506 N N . LYS A 1 185 ? -1.917 16.781 11.238 1.00 79.06 185 LYS A N 1
ATOM 1507 C CA . LYS A 1 185 ? -1.362 17.648 12.290 1.00 79.06 185 LYS A CA 1
ATOM 1508 C C . LYS A 1 185 ? -2.461 18.384 13.044 1.00 79.06 185 LYS A C 1
ATOM 1510 O O . LYS A 1 185 ? -2.381 18.472 14.260 1.00 79.06 185 LYS A O 1
ATOM 1515 N N . LEU A 1 186 ? -3.484 18.886 12.352 1.00 81.94 186 LEU A N 1
ATOM 1516 C CA . LEU A 1 186 ? -4.618 19.548 12.995 1.00 81.94 186 LEU A CA 1
ATOM 1517 C C . LEU A 1 186 ? -5.401 18.577 13.888 1.00 81.94 186 LEU A C 1
ATOM 1519 O O . LEU A 1 186 ? -5.673 18.912 15.031 1.00 81.94 186 LEU A O 1
ATOM 1523 N N . ILE A 1 187 ? -5.690 17.367 13.405 1.00 82.56 187 ILE A N 1
ATOM 1524 C CA . ILE A 1 187 ? -6.341 16.297 14.170 1.00 82.56 187 ILE A CA 1
ATOM 1525 C C . ILE A 1 187 ? -5.493 15.927 15.389 1.00 82.56 187 ILE A C 1
ATOM 1527 O O . ILE A 1 187 ? -6.013 15.886 16.497 1.00 82.56 187 ILE A O 1
ATOM 1531 N N . VAL A 1 188 ? -4.191 15.685 15.210 1.00 83.12 188 VAL A N 1
ATOM 1532 C CA . VAL A 1 188 ? -3.271 15.338 16.306 1.00 83.12 188 VAL A CA 1
ATOM 1533 C C . VAL A 1 188 ? -3.210 16.459 17.341 1.00 83.12 188 VAL A C 1
ATOM 1535 O O . VAL A 1 188 ? -3.267 16.172 18.536 1.00 83.12 188 VAL A O 1
ATOM 1538 N N . ASN A 1 189 ? -3.132 17.719 16.906 1.00 84.81 189 ASN A N 1
ATOM 1539 C CA . ASN A 1 189 ? -3.138 18.876 17.799 1.00 84.81 189 ASN A CA 1
ATOM 1540 C C . ASN A 1 189 ? -4.468 18.992 18.549 1.00 84.81 189 ASN A C 1
ATOM 1542 O O . ASN A 1 189 ? -4.450 19.111 19.764 1.00 84.81 189 ASN A O 1
ATOM 1546 N N . GLU A 1 190 ? -5.608 18.882 17.860 1.00 86.56 190 GLU A N 1
ATOM 1547 C CA . GLU A 1 190 ? -6.934 18.960 18.485 1.00 86.56 190 GLU A CA 1
ATOM 1548 C C . GLU A 1 190 ? -7.158 17.827 19.490 1.00 86.56 190 GLU A C 1
ATOM 1550 O O . GLU A 1 190 ? -7.619 18.088 20.596 1.00 86.56 190 GLU A O 1
ATOM 1555 N N . ILE A 1 191 ? -6.770 16.590 19.161 1.00 83.75 191 ILE A N 1
ATOM 1556 C CA . ILE A 1 191 ? -6.815 15.474 20.114 1.00 83.75 191 ILE A CA 1
ATOM 1557 C C . ILE A 1 191 ? -5.911 15.780 21.311 1.00 83.75 191 ILE A C 1
ATOM 1559 O O . ILE A 1 191 ? -6.362 15.688 22.445 1.00 83.75 191 ILE A O 1
ATOM 1563 N N . THR A 1 192 ? -4.662 16.198 21.081 1.00 83.44 192 THR A N 1
ATOM 1564 C CA . THR A 1 192 ? -3.703 16.498 22.161 1.00 83.44 192 THR A CA 1
ATOM 1565 C C . THR A 1 192 ? -4.203 17.620 23.076 1.00 83.44 192 THR A C 1
ATOM 1567 O O . THR A 1 192 ? -4.101 17.512 24.294 1.00 83.44 192 THR A O 1
ATOM 1570 N N . ASP A 1 193 ? -4.775 18.682 22.510 1.00 83.62 193 ASP A N 1
ATOM 1571 C CA . ASP A 1 193 ? -5.329 19.809 23.263 1.00 83.62 193 ASP A CA 1
ATOM 1572 C C . ASP A 1 193 ? -6.548 19.410 24.094 1.00 83.62 193 ASP A C 1
ATOM 1574 O O . ASP A 1 193 ? -6.789 20.003 25.145 1.00 83.62 193 ASP A O 1
ATOM 1578 N N . ILE A 1 194 ? -7.329 18.429 23.634 1.00 77.88 194 ILE A N 1
ATOM 1579 C CA . ILE A 1 194 ? -8.442 17.883 24.408 1.00 77.88 194 ILE A CA 1
ATOM 1580 C C . ILE A 1 194 ? -7.920 16.961 25.513 1.00 77.88 194 ILE A C 1
ATOM 1582 O O . ILE A 1 194 ? -8.329 17.130 26.656 1.00 77.88 194 ILE A O 1
ATOM 1586 N N . LEU A 1 195 ? -6.976 16.060 25.214 1.00 76.50 195 LEU A N 1
ATOM 1587 C CA . LEU A 1 195 ? -6.374 15.161 26.209 1.00 76.50 195 LEU A CA 1
ATOM 1588 C C . LEU A 1 195 ? -5.749 15.933 27.378 1.00 76.50 195 LEU A C 1
ATOM 1590 O O . LEU A 1 195 ? -5.949 15.566 28.526 1.00 76.50 195 LEU A O 1
ATOM 1594 N N . ARG A 1 196 ? -5.076 17.058 27.106 1.00 78.06 196 ARG A N 1
ATOM 1595 C CA . ARG A 1 196 ? -4.502 17.943 28.140 1.00 78.06 196 ARG A CA 1
ATOM 1596 C C . ARG A 1 196 ? -5.526 18.593 29.070 1.00 78.06 196 ARG A C 1
ATOM 1598 O O . ARG A 1 196 ? -5.138 19.127 30.103 1.00 78.06 196 ARG A O 1
ATOM 1605 N N . LYS A 1 197 ? -6.799 18.639 28.677 1.00 75.88 197 LYS A N 1
ATOM 1606 C CA . LYS A 1 197 ? -7.887 19.207 29.487 1.00 75.88 197 LYS A CA 1
ATOM 1607 C C . LYS A 1 197 ? -8.586 18.151 30.339 1.00 75.88 197 LYS A C 1
ATOM 1609 O O . LYS A 1 197 ? -9.422 18.524 31.155 1.00 75.88 197 LYS A O 1
ATOM 1614 N N . ILE A 1 198 ? -8.287 16.870 30.123 1.00 72.25 198 ILE A N 1
ATOM 1615 C CA . ILE A 1 198 ? -8.821 15.771 30.921 1.00 72.25 198 ILE A CA 1
ATOM 1616 C C . ILE A 1 198 ? -7.955 15.660 32.171 1.00 72.25 198 ILE A C 1
ATOM 1618 O O . ILE A 1 198 ? -6.773 15.331 32.077 1.00 72.25 198 ILE A O 1
ATOM 1622 N N . ASP A 1 199 ? -8.551 15.922 33.328 1.00 69.94 199 ASP A N 1
ATOM 1623 C CA . ASP A 1 199 ? -7.919 15.639 34.612 1.00 69.94 199 ASP A CA 1
ATOM 1624 C C . ASP A 1 199 ? -7.929 14.116 34.861 1.00 69.94 199 ASP A C 1
ATOM 1626 O O . ASP A 1 199 ? -8.955 13.447 34.685 1.00 69.94 199 ASP A O 1
ATOM 1630 N N . LEU A 1 200 ? -6.759 13.552 35.174 1.00 66.06 200 LEU A N 1
ATOM 1631 C CA . LEU A 1 200 ? -6.600 12.126 35.491 1.00 66.06 200 LEU A CA 1
ATOM 1632 C C . LEU A 1 200 ? -6.993 11.823 36.932 1.00 66.06 200 LEU A C 1
ATOM 1634 O O . LEU A 1 200 ? -7.454 10.715 37.198 1.00 66.06 200 LEU A O 1
ATOM 1638 N N . ASP A 1 201 ? -6.840 12.804 37.820 1.00 65.94 201 ASP A N 1
ATOM 1639 C CA . ASP A 1 201 ? -7.083 12.660 39.255 1.00 65.94 201 ASP A CA 1
ATOM 1640 C C . ASP A 1 201 ? -8.554 12.935 39.613 1.00 65.94 201 ASP A C 1
ATOM 1642 O O . ASP A 1 201 ? -8.990 12.714 40.744 1.00 65.94 201 ASP A O 1
ATOM 1646 N N . ASP A 1 202 ? -9.340 13.404 38.640 1.00 64.38 202 ASP A N 1
ATOM 1647 C CA . ASP A 1 202 ? -10.764 13.663 38.799 1.00 64.38 202 ASP A CA 1
ATOM 1648 C C . ASP A 1 202 ? -11.596 12.388 38.571 1.00 64.38 202 ASP A C 1
ATOM 1650 O O . ASP A 1 202 ? -12.010 12.059 37.453 1.00 64.38 202 ASP A O 1
ATOM 1654 N N . GLU A 1 203 ? -11.878 11.675 39.666 1.00 58.25 203 GLU A N 1
ATOM 1655 C CA . GLU A 1 203 ? -12.806 10.533 39.703 1.00 58.25 203 GLU A CA 1
ATOM 1656 C C . GLU A 1 203 ? -14.270 10.923 39.393 1.00 58.25 203 GLU A C 1
ATOM 1658 O O . GLU A 1 203 ? -15.115 10.041 39.230 1.00 58.25 203 GLU A O 1
ATOM 1663 N N . SER A 1 204 ? -14.599 12.223 39.319 1.00 53.66 204 SER A N 1
ATOM 1664 C CA . SER A 1 204 ? -15.960 12.721 39.067 1.00 53.66 204 SER A CA 1
ATOM 1665 C C . SER A 1 204 ? -16.306 12.900 37.588 1.00 53.66 204 SER A C 1
ATOM 1667 O O . SER A 1 204 ? -17.486 13.048 37.255 1.00 53.66 204 SER A O 1
ATOM 1669 N N . LEU A 1 205 ? -15.317 12.857 36.686 1.00 50.41 205 LEU A N 1
ATOM 1670 C CA . LEU A 1 205 ? -15.577 12.860 35.249 1.00 50.41 205 LEU A CA 1
ATOM 1671 C C . LEU A 1 205 ? -16.298 11.563 34.868 1.00 50.41 205 LEU A C 1
ATOM 1673 O O . LEU A 1 205 ? -15.691 10.492 34.815 1.00 50.41 205 LEU A O 1
ATOM 1677 N N . GLU A 1 206 ? -17.599 11.668 34.577 1.00 53.25 206 GLU A N 1
ATOM 1678 C CA . GLU A 1 206 ? -18.366 10.567 33.997 1.00 53.25 206 GLU A CA 1
ATOM 1679 C C . GLU A 1 206 ? -17.621 10.026 32.764 1.00 53.25 206 GLU A C 1
ATOM 1681 O O . GLU A 1 206 ? -17.146 10.790 31.914 1.00 53.25 206 GLU A O 1
ATOM 1686 N N . ASP A 1 207 ? -17.528 8.697 32.676 1.00 56.56 207 ASP A N 1
ATOM 1687 C CA . ASP A 1 207 ? -16.773 7.921 31.676 1.00 56.56 207 ASP A CA 1
ATOM 1688 C C . ASP A 1 207 ? -17.105 8.319 30.214 1.00 56.56 207 ASP A C 1
ATOM 1690 O O . ASP A 1 207 ? -16.320 8.155 29.280 1.00 56.56 207 ASP A O 1
ATOM 1694 N N . THR A 1 208 ? -18.271 8.937 30.015 1.00 57.59 208 THR A N 1
ATOM 1695 C CA . THR A 1 208 ? -18.786 9.468 28.746 1.00 57.59 208 THR A CA 1
ATOM 1696 C C . THR A 1 208 ? -18.038 10.710 28.243 1.00 57.59 208 THR A C 1
ATOM 1698 O O . THR A 1 208 ? -17.808 10.830 27.038 1.00 57.59 208 THR A O 1
ATOM 1701 N N . SER A 1 209 ? -17.565 11.591 29.132 1.00 63.06 209 SER A N 1
ATOM 1702 C CA . SER A 1 209 ? -16.875 12.845 28.764 1.00 63.06 209 SER A CA 1
ATOM 1703 C C . SER A 1 209 ? -15.563 12.614 27.999 1.00 63.06 209 SER A C 1
ATOM 1705 O O . SER A 1 209 ? -15.194 13.391 27.114 1.00 63.06 209 SER A O 1
ATOM 1707 N N . ARG A 1 210 ? -14.876 11.500 28.285 1.00 70.06 210 ARG A N 1
ATOM 1708 C CA . ARG A 1 210 ? -13.657 11.070 27.582 1.00 70.06 210 ARG A CA 1
ATOM 1709 C C . ARG A 1 210 ? -13.971 10.467 26.208 1.00 70.06 210 ARG A C 1
ATOM 1711 O O . ARG A 1 210 ? -13.201 10.647 25.265 1.00 70.06 210 ARG A O 1
ATOM 1718 N N . ALA A 1 211 ? -15.115 9.794 26.059 1.00 69.62 211 ALA A N 1
ATOM 1719 C CA . ALA A 1 211 ? -15.576 9.272 24.771 1.00 69.62 211 ALA A CA 1
ATOM 1720 C C . ALA A 1 211 ? -15.993 10.400 23.813 1.00 69.62 211 ALA A C 1
ATOM 1722 O O . ALA A 1 211 ? -15.708 10.328 22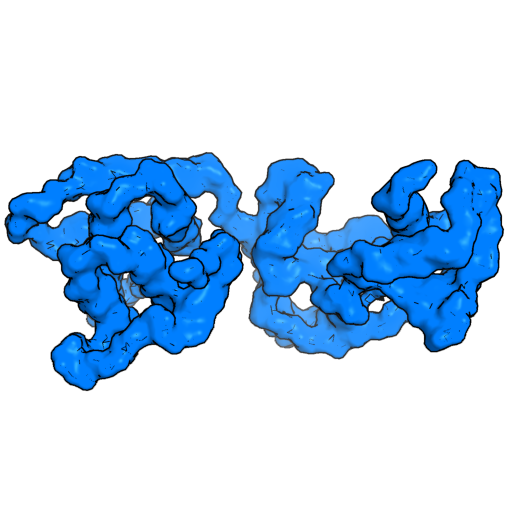.610 1.00 69.62 211 ALA A O 1
ATOM 1723 N N . ASP A 1 212 ? -16.624 11.454 24.341 1.00 71.12 212 ASP A N 1
ATOM 1724 C CA . ASP A 1 212 ? -17.124 12.597 23.568 1.00 71.12 212 ASP A CA 1
ATOM 1725 C C . ASP A 1 212 ? -16.035 13.265 22.727 1.00 71.12 212 ASP A C 1
ATOM 1727 O O . ASP A 1 212 ? -16.312 13.745 21.629 1.00 71.12 212 ASP A O 1
ATOM 1731 N N . VAL A 1 213 ? -14.777 13.199 23.168 1.00 71.94 213 VAL A N 1
ATOM 1732 C CA . VAL A 1 213 ? -13.606 13.660 22.412 1.00 71.94 213 VAL A CA 1
ATOM 1733 C C . VAL A 1 213 ? -13.588 13.088 20.996 1.00 71.94 213 VAL A C 1
ATOM 1735 O O . VAL A 1 213 ? -13.522 13.830 20.014 1.00 71.94 213 VAL A O 1
ATOM 1738 N N . ILE A 1 214 ? -13.678 11.762 20.865 1.00 77.75 214 ILE A N 1
ATOM 1739 C CA . ILE A 1 214 ? -13.638 11.100 19.558 1.00 77.75 214 ILE A CA 1
ATOM 1740 C C . ILE A 1 214 ? -14.928 11.373 18.786 1.00 77.75 214 ILE A C 1
ATOM 1742 O O . ILE A 1 214 ? -14.881 11.573 17.569 1.00 77.75 214 ILE A O 1
ATOM 1746 N N . PHE A 1 215 ? -16.080 11.387 19.458 1.00 78.25 215 PHE A N 1
ATOM 1747 C CA . PHE A 1 215 ? -17.362 11.546 18.779 1.00 78.25 215 PHE A CA 1
ATOM 1748 C C . PHE A 1 215 ? -17.594 12.968 18.264 1.00 78.25 215 PHE A C 1
ATOM 1750 O O . PHE A 1 215 ? -18.061 13.114 17.134 1.00 78.25 215 PHE A O 1
ATOM 1757 N N . GLU A 1 216 ? -17.217 14.010 19.003 1.00 77.81 216 GLU A N 1
ATOM 1758 C CA . GLU A 1 216 ? -17.254 15.393 18.516 1.00 77.81 216 GLU A CA 1
ATOM 1759 C C . GLU A 1 216 ? -16.308 15.580 17.332 1.00 77.81 216 GLU A C 1
ATOM 1761 O O . GLU A 1 216 ? -16.705 16.098 16.285 1.00 77.81 216 GLU A O 1
ATOM 1766 N N . LEU A 1 217 ? -15.083 15.059 17.433 1.00 80.88 217 LEU A N 1
ATOM 1767 C CA . LEU A 1 217 ? -14.144 15.083 16.317 1.00 80.88 217 LEU A CA 1
ATOM 1768 C C . LEU A 1 217 ? -14.675 14.297 15.107 1.00 80.88 217 LEU A C 1
ATOM 1770 O O . LEU A 1 217 ? -14.437 14.704 13.971 1.00 80.88 217 LEU A O 1
ATOM 1774 N N . SER A 1 218 ? -15.453 13.227 15.314 1.00 78.88 218 SER A N 1
ATOM 1775 C CA . SER A 1 218 ? -16.078 12.448 14.230 1.00 78.88 218 SER A CA 1
ATOM 1776 C C . SER A 1 218 ? -17.157 13.206 13.456 1.00 78.88 218 SER A C 1
ATOM 1778 O O . SER A 1 218 ? -17.470 12.837 12.325 1.00 78.88 218 SER A O 1
ATOM 1780 N N . LYS A 1 219 ? -17.688 14.302 14.015 1.00 81.38 219 LYS A N 1
ATOM 1781 C CA . LYS A 1 219 ? -18.567 15.225 13.280 1.00 81.38 219 LYS A CA 1
ATOM 1782 C C . LYS A 1 219 ? -17.785 16.107 12.303 1.00 81.38 219 LYS A C 1
ATOM 1784 O O . LYS A 1 219 ? -18.360 16.593 11.332 1.00 81.38 219 LYS A O 1
ATOM 1789 N N . LYS A 1 220 ? -16.492 16.325 12.562 1.00 78.25 220 LYS A N 1
ATOM 1790 C CA . LYS A 1 220 ? -15.607 17.208 11.787 1.00 78.25 220 LYS A CA 1
ATOM 1791 C C . LYS A 1 220 ? -14.711 16.451 10.807 1.00 78.25 220 LYS A C 1
ATOM 1793 O O . LYS A 1 220 ? -14.461 16.942 9.710 1.00 78.25 220 LYS A O 1
ATOM 1798 N N . TYR A 1 221 ? -14.252 15.262 11.183 1.00 78.56 221 TYR A N 1
ATOM 1799 C CA . TYR A 1 221 ? -13.306 14.459 10.415 1.00 78.56 221 TYR A CA 1
ATOM 1800 C C . TYR A 1 221 ? -13.860 13.067 10.131 1.00 78.56 221 TYR A C 1
ATOM 1802 O O . TYR A 1 221 ? -14.636 12.509 10.906 1.00 78.56 221 TYR A O 1
ATOM 1810 N N . SER A 1 222 ? -13.411 12.463 9.028 1.00 77.12 222 SER A N 1
ATOM 1811 C CA . SER A 1 222 ? -13.742 11.065 8.751 1.00 77.12 222 SER A CA 1
ATOM 1812 C C . SER A 1 222 ? -13.161 10.143 9.827 1.00 77.12 222 SER A C 1
ATOM 1814 O O . SER A 1 222 ? -12.073 10.397 10.350 1.00 77.12 222 SER A O 1
ATOM 1816 N N . TRP A 1 223 ? -13.852 9.039 10.123 1.00 80.94 223 TRP A N 1
ATOM 1817 C CA . TRP A 1 223 ? -13.349 8.048 11.076 1.00 80.94 223 TRP A CA 1
ATOM 1818 C C . TRP A 1 223 ? -11.969 7.511 10.675 1.00 80.94 223 TRP A C 1
ATOM 1820 O O . TRP A 1 223 ? -11.119 7.291 11.532 1.00 80.94 223 TRP A O 1
ATOM 1830 N N . GLU A 1 224 ? -11.715 7.333 9.378 1.00 76.25 224 GLU A N 1
ATOM 1831 C CA . GLU A 1 224 ? -10.402 6.922 8.888 1.00 76.25 224 GLU A CA 1
ATOM 1832 C C . GLU A 1 224 ? -9.305 7.948 9.213 1.00 76.25 224 GLU A C 1
ATOM 1834 O O . GLU A 1 224 ? -8.231 7.549 9.667 1.00 76.25 224 GLU A O 1
ATOM 1839 N N . SER A 1 225 ? -9.578 9.248 9.041 1.00 75.88 225 SER A N 1
ATOM 1840 C CA . SER A 1 225 ? -8.638 10.327 9.384 1.00 75.88 225 SER A CA 1
ATOM 1841 C C . SER A 1 225 ? -8.370 10.378 10.889 1.00 75.88 225 SER A C 1
ATOM 1843 O O . SER A 1 225 ? -7.220 10.488 11.308 1.00 75.88 225 SER A O 1
ATOM 1845 N N . LEU A 1 226 ? -9.418 10.246 11.709 1.00 82.12 226 LEU A N 1
ATOM 1846 C CA . LEU A 1 226 ? -9.292 10.234 13.169 1.00 82.12 226 LEU A CA 1
ATOM 1847 C C . LEU A 1 226 ? -8.502 9.039 13.661 1.00 82.12 226 LEU A C 1
ATOM 1849 O O . LEU A 1 226 ? -7.565 9.199 14.432 1.00 82.12 226 LEU A O 1
ATOM 1853 N N . GLN A 1 227 ? -8.831 7.847 13.170 1.00 84.56 227 GLN A N 1
ATOM 1854 C CA . GLN A 1 227 ? -8.101 6.635 13.508 1.00 84.56 227 GLN A CA 1
ATOM 1855 C C . GLN A 1 227 ? -6.615 6.759 13.144 1.00 84.56 227 GLN A C 1
ATOM 1857 O O . GLN A 1 227 ? -5.765 6.306 13.906 1.00 84.56 227 GLN A O 1
ATOM 1862 N N . GLN A 1 228 ? -6.291 7.399 12.018 1.00 80.75 228 GLN A N 1
ATOM 1863 C CA . GLN A 1 228 ? -4.903 7.660 11.650 1.00 80.75 228 GLN A CA 1
ATOM 1864 C C . GLN A 1 228 ? -4.240 8.707 12.557 1.00 80.75 228 GLN A C 1
ATOM 1866 O O . GLN A 1 228 ? -3.094 8.513 12.948 1.00 80.75 228 GLN A O 1
ATOM 1871 N N . GLY A 1 229 ? -4.943 9.779 12.933 1.00 84.31 229 GLY A N 1
ATOM 1872 C CA . GLY A 1 229 ? -4.452 10.761 13.905 1.00 84.31 229 GLY A CA 1
ATOM 1873 C C . GLY A 1 229 ? -4.150 10.136 15.270 1.00 84.31 229 GLY A C 1
ATOM 1874 O O . GLY A 1 229 ? -3.082 10.369 15.830 1.00 84.31 229 GLY A O 1
ATOM 1875 N N . LEU A 1 230 ? -5.034 9.262 15.757 1.00 86.06 230 LEU A N 1
ATOM 1876 C CA . LEU A 1 230 ? -4.832 8.507 16.997 1.00 86.06 230 LEU A CA 1
ATOM 1877 C C . LEU A 1 230 ? -3.612 7.575 16.899 1.00 86.06 230 LEU A C 1
ATOM 1879 O O . LEU A 1 230 ? -2.802 7.521 17.821 1.00 86.06 230 LEU A O 1
ATOM 1883 N N . PHE A 1 231 ? -3.423 6.879 15.770 1.00 88.38 231 PHE A N 1
ATOM 1884 C CA . PHE A 1 231 ? -2.212 6.075 15.562 1.00 88.38 231 PHE A CA 1
ATOM 1885 C C . PHE A 1 231 ? -0.952 6.919 15.489 1.00 88.38 231 PHE A C 1
ATOM 1887 O O . PHE A 1 231 ? 0.061 6.499 16.025 1.00 88.38 231 PHE A O 1
ATOM 1894 N N . ASN A 1 232 ? -0.997 8.100 14.874 1.00 85.19 232 ASN A N 1
ATOM 1895 C CA . ASN A 1 232 ? 0.160 8.988 14.834 1.00 85.19 232 ASN A CA 1
ATOM 1896 C C . ASN A 1 232 ? 0.584 9.420 16.244 1.00 85.19 232 ASN A C 1
ATOM 1898 O O . ASN A 1 232 ? 1.777 9.513 16.497 1.00 85.19 232 ASN A O 1
ATOM 1902 N N . ILE A 1 233 ? -0.366 9.620 17.162 1.00 86.94 233 ILE A N 1
ATOM 1903 C CA . ILE A 1 233 ? -0.058 9.883 18.575 1.00 86.94 233 ILE A CA 1
ATOM 1904 C C . ILE A 1 233 ? 0.610 8.662 19.215 1.00 86.94 233 ILE A C 1
ATOM 1906 O O . ILE A 1 233 ? 1.670 8.794 19.812 1.00 86.94 233 ILE A O 1
ATOM 1910 N N . LEU A 1 234 ? 0.051 7.462 19.027 1.00 89.88 234 LEU A N 1
ATOM 1911 C CA . LEU A 1 234 ? 0.654 6.219 19.529 1.00 89.88 234 LEU A CA 1
ATOM 1912 C C . LEU A 1 234 ? 1.978 5.844 18.838 1.00 89.88 234 LEU A C 1
ATOM 1914 O O . LEU A 1 234 ? 2.667 4.945 19.303 1.00 89.88 234 LEU A O 1
ATOM 1918 N N . LEU A 1 235 ? 2.341 6.472 17.722 1.00 85.50 235 LEU A N 1
ATOM 1919 C CA . LEU A 1 235 ? 3.588 6.232 16.988 1.00 85.50 235 LEU A CA 1
ATOM 1920 C C . LEU A 1 235 ? 4.647 7.315 17.247 1.00 85.50 235 LEU A C 1
ATOM 1922 O O . LEU A 1 235 ? 5.779 7.149 16.808 1.00 85.50 235 LEU A O 1
ATOM 1926 N N . ASP A 1 236 ? 4.313 8.386 17.964 1.00 85.06 236 ASP A N 1
ATOM 1927 C CA . ASP A 1 236 ? 5.222 9.498 18.252 1.00 85.06 236 ASP A CA 1
ATOM 1928 C C . ASP A 1 236 ? 6.061 9.227 19.505 1.00 85.06 236 ASP A C 1
ATOM 1930 O O . ASP A 1 236 ? 5.573 9.375 20.617 1.00 85.06 236 ASP A O 1
ATOM 1934 N N . ASP A 1 237 ? 7.338 8.884 19.323 1.00 84.12 237 ASP A N 1
ATOM 1935 C CA . ASP A 1 237 ? 8.270 8.554 20.413 1.00 84.12 237 ASP A CA 1
ATOM 1936 C C . ASP A 1 237 ? 8.559 9.706 21.393 1.00 84.12 237 ASP A C 1
ATOM 1938 O O . ASP A 1 237 ? 9.166 9.473 22.435 1.00 84.12 237 ASP A O 1
ATOM 1942 N N . ASN A 1 238 ? 8.145 10.940 21.088 1.00 87.38 238 ASN A N 1
ATOM 1943 C CA . ASN A 1 238 ? 8.425 12.111 21.927 1.00 87.38 238 ASN A CA 1
ATOM 1944 C C . ASN A 1 238 ? 7.369 12.358 23.017 1.00 87.38 238 ASN A C 1
ATOM 1946 O O . ASN A 1 238 ? 7.428 13.381 23.700 1.00 87.38 238 ASN A O 1
ATOM 1950 N N . ARG A 1 239 ? 6.384 11.467 23.151 1.00 88.69 239 ARG A N 1
ATOM 1951 C CA . ARG A 1 239 ? 5.279 11.587 24.110 1.00 88.69 239 ARG A CA 1
ATOM 1952 C C . ARG A 1 239 ? 5.544 10.844 25.411 1.00 88.69 239 ARG A C 1
ATOM 1954 O O . ARG A 1 239 ? 6.322 9.888 25.439 1.00 88.69 239 ARG A O 1
ATOM 1961 N N . THR A 1 240 ? 4.898 11.301 26.480 1.00 90.94 240 THR A N 1
ATOM 1962 C CA . THR A 1 240 ? 5.046 10.725 27.822 1.00 90.94 240 THR A CA 1
ATOM 1963 C C . THR A 1 240 ? 4.191 9.471 27.997 1.00 90.94 240 THR A C 1
ATOM 1965 O O . THR A 1 240 ? 3.302 9.189 27.197 1.00 90.94 240 THR A O 1
ATOM 1968 N N . GLU A 1 241 ? 4.445 8.712 29.065 1.00 90.44 241 GLU A N 1
ATOM 1969 C CA . GLU A 1 241 ? 3.585 7.589 29.455 1.00 90.44 241 GLU A CA 1
ATOM 1970 C C . GLU A 1 241 ? 2.132 8.037 29.679 1.00 90.44 241 GLU A C 1
ATOM 1972 O O . GLU A 1 241 ? 1.219 7.440 29.108 1.00 90.44 241 GLU A O 1
ATOM 1977 N N . ASP A 1 242 ? 1.934 9.145 30.400 1.00 87.38 242 ASP A N 1
ATOM 1978 C CA . ASP A 1 242 ? 0.617 9.736 30.664 1.00 87.38 242 ASP A CA 1
ATOM 1979 C C . ASP A 1 242 ? -0.145 10.071 29.373 1.00 87.38 242 ASP A C 1
ATOM 1981 O O . ASP A 1 242 ? -1.351 9.831 29.288 1.00 87.38 242 ASP A O 1
ATOM 1985 N N . ASP A 1 243 ? 0.544 10.567 28.333 1.00 87.25 243 ASP A N 1
ATOM 1986 C CA . ASP A 1 243 ? -0.070 10.833 27.025 1.00 87.25 243 ASP A CA 1
ATOM 1987 C C . ASP A 1 243 ? -0.648 9.545 26.411 1.00 87.25 243 ASP A C 1
ATOM 1989 O O . ASP A 1 243 ? -1.749 9.546 25.848 1.00 87.25 243 ASP A O 1
ATOM 1993 N N . TYR A 1 244 ? 0.088 8.432 26.501 1.00 91.62 244 TYR A N 1
ATOM 1994 C CA . TYR A 1 244 ? -0.372 7.140 25.987 1.00 91.62 244 TYR A CA 1
ATOM 1995 C C . TYR A 1 244 ? -1.466 6.529 26.864 1.00 91.62 244 TYR A C 1
ATOM 1997 O O . TYR A 1 244 ? -2.396 5.922 26.330 1.00 91.62 244 TYR A O 1
ATOM 2005 N N . TYR A 1 245 ? -1.385 6.701 28.183 1.00 89.81 245 TYR A N 1
ATOM 2006 C CA . TYR A 1 245 ? -2.396 6.227 29.124 1.00 89.81 245 TYR A CA 1
ATOM 2007 C C . TYR A 1 245 ? -3.740 6.925 28.886 1.00 89.81 245 TYR A C 1
ATOM 2009 O O . TYR A 1 245 ? -4.771 6.277 28.707 1.00 89.81 245 TYR A O 1
ATOM 2017 N N . GLN A 1 246 ? -3.720 8.251 28.746 1.00 85.75 246 GLN A N 1
ATOM 2018 C CA . GLN A 1 246 ? -4.884 9.050 28.362 1.00 85.75 246 GLN A CA 1
ATOM 2019 C C . GLN A 1 246 ? -5.478 8.612 27.025 1.00 85.75 246 GLN A C 1
ATOM 2021 O O . GLN A 1 246 ? -6.695 8.497 26.865 1.00 85.75 246 GLN A O 1
ATOM 2026 N N . MET A 1 247 ? -4.613 8.318 26.054 1.00 88.06 247 MET A N 1
ATOM 2027 C CA . MET A 1 247 ? -5.052 7.795 24.768 1.00 88.06 247 MET A CA 1
ATOM 2028 C C . MET A 1 247 ? -5.770 6.448 24.916 1.00 88.06 247 MET A C 1
ATOM 2030 O O . MET A 1 247 ? -6.807 6.229 24.287 1.00 88.06 247 MET A O 1
ATOM 2034 N N . ALA A 1 248 ? -5.238 5.549 25.747 1.00 90.31 248 ALA A N 1
ATOM 2035 C CA . ALA A 1 248 ? -5.854 4.261 26.040 1.00 90.31 248 ALA A CA 1
ATOM 2036 C C . ALA A 1 248 ? -7.240 4.431 26.685 1.00 90.31 248 ALA A C 1
ATOM 2038 O O . ALA A 1 248 ? -8.189 3.792 26.228 1.00 90.31 248 ALA A O 1
ATOM 2039 N N . LEU A 1 249 ? -7.390 5.347 27.650 1.00 86.75 249 LEU A N 1
ATOM 2040 C CA . LEU A 1 249 ? -8.688 5.685 28.246 1.00 86.75 249 LEU A CA 1
ATOM 2041 C C . LEU A 1 249 ? -9.685 6.171 27.192 1.00 86.75 249 LEU A C 1
ATOM 2043 O O . LEU A 1 249 ? -10.774 5.621 27.075 1.00 86.75 249 LEU A O 1
ATOM 2047 N N . VAL A 1 250 ? -9.299 7.138 26.357 1.00 84.62 250 VAL A N 1
ATOM 2048 C CA . VAL A 1 250 ? -10.173 7.656 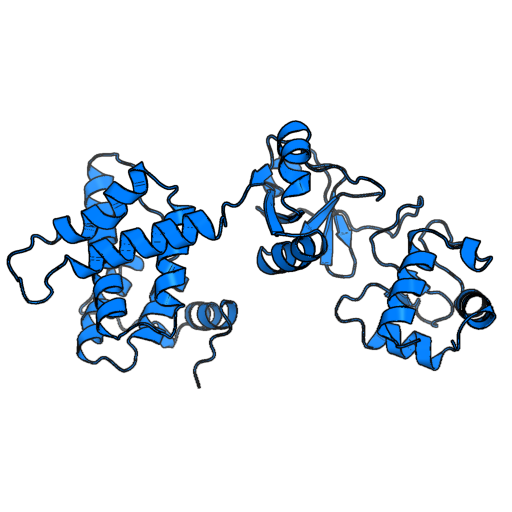25.292 1.00 84.62 250 VAL A CA 1
ATOM 2049 C C . VAL A 1 250 ? -10.606 6.552 24.321 1.00 84.62 250 VAL A C 1
ATOM 2051 O O . VAL A 1 250 ? -11.772 6.500 23.918 1.00 84.62 250 VAL A O 1
ATOM 2054 N N . PHE A 1 251 ? -9.703 5.631 23.965 1.00 86.81 251 PHE A N 1
ATOM 2055 C CA . PHE A 1 251 ? -10.065 4.451 23.179 1.00 86.81 251 PHE A CA 1
ATOM 2056 C C . PHE A 1 251 ? -11.097 3.581 23.892 1.00 86.81 251 PHE A C 1
ATOM 2058 O O . PHE A 1 251 ? -12.063 3.155 23.253 1.00 86.81 251 PHE A O 1
ATOM 2065 N N . TRP A 1 252 ? -10.890 3.313 25.180 1.00 87.31 252 TRP A N 1
ATOM 2066 C CA . TRP A 1 252 ? -11.762 2.454 25.968 1.00 87.31 252 TRP A CA 1
ATOM 2067 C C . TRP A 1 252 ? -13.167 3.040 26.112 1.00 87.31 252 TRP A C 1
ATOM 2069 O O . TRP A 1 252 ? -14.147 2.378 25.771 1.00 87.31 252 TRP A O 1
ATOM 2079 N N . CYS A 1 253 ? -13.277 4.317 26.475 1.00 82.75 253 CYS A N 1
ATOM 2080 C CA . CYS A 1 253 ? -14.562 4.999 26.594 1.00 82.75 253 CYS A CA 1
ATOM 2081 C C . CYS A 1 253 ? -15.310 5.010 25.245 1.00 82.75 253 CYS A C 1
ATOM 2083 O O . CYS A 1 253 ? -16.505 4.720 25.177 1.00 82.75 253 CYS A O 1
ATOM 2085 N N . ALA A 1 254 ? -14.607 5.251 24.129 1.00 82.62 254 ALA A N 1
ATOM 2086 C CA . ALA A 1 254 ? -15.208 5.195 22.793 1.00 82.62 254 ALA A CA 1
ATOM 2087 C C . ALA A 1 254 ? -15.665 3.778 22.383 1.00 82.62 254 ALA A C 1
ATOM 2089 O O . ALA A 1 254 ? -16.579 3.628 21.566 1.00 82.62 254 ALA A O 1
ATOM 2090 N N . LEU A 1 255 ? -15.036 2.734 22.931 1.00 85.00 255 LEU A N 1
ATOM 2091 C CA . LEU A 1 255 ? -15.435 1.333 22.783 1.00 85.00 255 LEU A CA 1
ATOM 2092 C C . LEU A 1 255 ? -16.727 1.028 23.547 1.00 85.00 255 LEU A C 1
ATOM 2094 O O . LEU A 1 255 ? -17.642 0.448 22.956 1.00 85.00 255 LEU A O 1
ATOM 2098 N N . LEU A 1 256 ? -16.815 1.461 24.805 1.00 81.62 256 LEU A N 1
ATOM 2099 C CA . LEU A 1 256 ? -18.001 1.298 25.649 1.00 81.62 256 LEU A CA 1
ATOM 2100 C C . LEU A 1 256 ? -19.215 2.017 25.042 1.00 81.62 256 LEU A C 1
ATOM 2102 O O . LEU A 1 256 ? -20.275 1.420 24.839 1.00 81.62 256 LEU A O 1
ATOM 2106 N N . GLU A 1 257 ? -19.029 3.266 24.619 1.00 81.50 257 GLU A N 1
ATOM 2107 C CA . GLU A 1 257 ? -20.074 4.088 24.000 1.00 81.50 257 GLU A CA 1
ATOM 2108 C C . GLU A 1 257 ? -20.581 3.497 22.666 1.00 81.50 257 GLU A C 1
ATOM 2110 O O . GLU A 1 257 ? -21.754 3.607 22.303 1.00 81.50 257 GLU A O 1
ATOM 2115 N N . ASN A 1 258 ? -19.723 2.776 21.941 1.00 82.88 258 ASN A N 1
ATOM 2116 C CA . ASN A 1 258 ? -20.081 2.053 20.719 1.00 82.88 258 ASN A CA 1
ATOM 2117 C C . ASN A 1 258 ? -21.143 0.956 20.955 1.00 82.88 258 ASN A C 1
ATOM 2119 O O . ASN A 1 258 ? -21.896 0.607 20.034 1.00 82.88 258 ASN A O 1
ATOM 2123 N N . GLU A 1 259 ? -21.183 0.362 22.151 1.00 73.12 259 GLU A N 1
ATOM 2124 C CA . GLU A 1 259 ? -22.207 -0.615 22.529 1.00 73.12 259 GLU A CA 1
ATOM 2125 C C . GLU A 1 259 ? -23.528 0.057 22.907 1.00 73.12 259 GLU A C 1
ATOM 2127 O O . GLU A 1 259 ? -24.583 -0.455 22.524 1.00 73.12 259 GLU A O 1
ATOM 2132 N N . THR A 1 260 ? -23.492 1.229 23.544 1.00 75.19 260 THR A N 1
ATOM 2133 C CA . THR A 1 260 ? -24.680 2.067 23.782 1.00 75.19 260 THR A CA 1
ATOM 2134 C C . THR A 1 260 ? -25.294 2.512 22.455 1.00 75.19 260 THR A C 1
ATOM 2136 O O . THR A 1 260 ? -26.436 2.178 22.144 1.00 75.19 260 THR A O 1
ATOM 2139 N N . ARG A 1 261 ? -24.487 3.102 21.569 1.00 73.81 261 ARG A N 1
ATOM 2140 C CA . ARG A 1 261 ? -24.908 3.564 20.235 1.00 73.81 261 ARG A CA 1
ATOM 2141 C C . ARG A 1 261 ? -25.466 2.460 19.340 1.00 73.81 261 ARG A C 1
ATOM 2143 O O . ARG A 1 261 ? -26.330 2.725 18.504 1.00 73.81 261 ARG A O 1
ATOM 2150 N N . LYS A 1 262 ? -25.018 1.209 19.524 1.00 72.38 262 LYS A N 1
ATOM 2151 C CA . LYS A 1 262 ? -25.610 0.029 18.865 1.00 72.38 262 LYS A CA 1
ATOM 2152 C C . LYS A 1 262 ? -27.095 -0.100 19.177 1.00 72.38 262 LYS A C 1
ATOM 2154 O O . LYS A 1 262 ? -27.876 -0.398 18.276 1.00 72.38 262 LYS A O 1
ATOM 2159 N N . LYS A 1 263 ? -27.443 0.036 20.458 1.00 75.06 263 LYS A N 1
ATOM 2160 C CA . LYS A 1 263 ? -28.804 -0.151 20.965 1.00 75.06 263 LYS A CA 1
ATOM 2161 C C . LYS A 1 263 ? -29.724 0.934 20.408 1.00 75.06 263 LYS A C 1
ATOM 2163 O O . LYS A 1 263 ? -30.855 0.628 20.051 1.00 75.06 263 LYS A O 1
ATOM 2168 N N . ASP A 1 264 ? -29.179 2.129 20.196 1.00 78.56 264 ASP A N 1
ATOM 2169 C CA . ASP A 1 264 ? -29.903 3.295 19.679 1.00 78.56 264 ASP A CA 1
ATOM 2170 C C . ASP A 1 264 ? -29.930 3.388 18.141 1.00 78.56 264 ASP A C 1
ATOM 2172 O O . ASP A 1 264 ? -30.407 4.373 17.578 1.00 78.56 264 ASP A O 1
ATOM 2176 N N . GLY A 1 265 ? -29.402 2.384 17.428 1.00 72.69 265 GLY A N 1
ATOM 2177 C CA . GLY A 1 265 ? -29.384 2.354 15.960 1.00 72.69 265 GLY A CA 1
ATOM 2178 C C . GLY A 1 265 ? -28.421 3.357 15.309 1.00 72.69 265 GLY A C 1
ATOM 2179 O O . GLY A 1 265 ? -28.520 3.614 14.107 1.00 72.69 265 GLY A O 1
ATOM 2180 N N . GLN A 1 266 ? -27.482 3.917 16.073 1.00 72.69 266 GLN A N 1
ATOM 2181 C CA . GLN A 1 266 ? -26.488 4.867 15.579 1.00 72.69 266 GLN A CA 1
ATOM 2182 C C . GLN A 1 266 ? -25.283 4.164 14.923 1.00 72.69 266 GLN A C 1
ATOM 2184 O O . GLN A 1 266 ? -25.013 2.976 15.126 1.00 72.69 266 GLN A O 1
ATOM 2189 N N . ILE A 1 267 ? -24.533 4.912 14.106 1.00 64.44 267 ILE A N 1
ATOM 2190 C CA . ILE A 1 267 ? -23.336 4.410 13.415 1.00 64.44 267 ILE A CA 1
ATOM 2191 C C . ILE A 1 267 ? -22.219 4.131 14.430 1.00 64.44 267 ILE A C 1
ATOM 2193 O O . ILE A 1 267 ? -21.857 5.000 15.216 1.00 64.44 267 ILE A O 1
ATOM 2197 N N . LYS A 1 268 ? -21.625 2.932 14.353 1.00 76.44 268 LYS A N 1
ATOM 2198 C CA . LYS A 1 268 ? -20.465 2.534 15.163 1.00 76.44 268 LYS A CA 1
ATOM 2199 C C . LYS A 1 268 ? -19.131 2.971 14.567 1.00 76.44 268 LYS A C 1
ATOM 2201 O O . LYS A 1 268 ? -18.915 2.862 13.355 1.00 76.44 268 LYS A O 1
ATOM 2206 N N . LEU A 1 269 ? -18.182 3.279 15.443 1.00 78.56 269 LEU A N 1
ATOM 2207 C CA . LEU A 1 269 ? -16.764 3.385 15.110 1.00 78.56 269 LEU A CA 1
ATOM 2208 C C . LEU A 1 269 ? -16.171 1.995 14.834 1.00 78.56 269 LEU A C 1
ATOM 2210 O O . LEU A 1 269 ? -16.460 1.022 15.534 1.00 78.56 269 LEU A O 1
ATOM 2214 N N . LYS A 1 270 ? -15.330 1.881 13.799 1.00 82.12 270 LYS A N 1
ATOM 2215 C CA . LYS A 1 270 ? -14.697 0.613 13.389 1.00 82.12 270 LYS A CA 1
ATOM 2216 C C . LYS A 1 270 ? -13.210 0.603 13.723 1.00 82.12 270 LYS A C 1
ATOM 2218 O O . LYS A 1 270 ? -12.376 1.053 12.936 1.00 82.12 270 LYS A O 1
ATOM 2223 N N . PHE A 1 271 ? -12.873 0.061 14.882 1.00 84.50 271 PHE A N 1
ATOM 2224 C CA . PHE A 1 271 ? -11.501 -0.008 15.379 1.00 84.50 271 PHE A CA 1
ATOM 2225 C C . PHE A 1 271 ? -10.657 -1.086 14.676 1.00 84.50 271 PHE A C 1
ATOM 2227 O O . PHE A 1 271 ? -11.100 -2.226 14.502 1.00 84.50 271 PHE A O 1
ATOM 2234 N N . LYS A 1 272 ? -9.402 -0.766 14.317 1.00 87.56 272 LYS A N 1
ATOM 2235 C CA . LYS A 1 272 ? -8.396 -1.775 13.929 1.00 87.56 272 LYS A CA 1
ATOM 2236 C C . LYS A 1 272 ? -7.831 -2.440 15.186 1.00 87.56 272 LYS A C 1
ATOM 2238 O O . LYS A 1 272 ? -6.707 -2.156 15.589 1.00 87.56 272 LYS A O 1
ATOM 2243 N N . LYS A 1 273 ? -8.626 -3.337 15.776 1.00 91.56 273 LYS A N 1
ATOM 2244 C CA . LYS A 1 273 ? -8.390 -3.978 17.085 1.00 91.56 273 LYS A CA 1
ATOM 2245 C C . LYS A 1 273 ? -6.929 -4.391 17.311 1.00 91.56 273 LYS A C 1
ATOM 2247 O O . LYS A 1 273 ? -6.308 -3.977 18.277 1.00 91.56 273 LYS A O 1
ATOM 2252 N N . LYS A 1 274 ? -6.359 -5.124 16.347 1.00 92.62 274 LYS A N 1
ATOM 2253 C CA . LYS A 1 274 ? -4.976 -5.623 16.402 1.00 92.62 274 LYS A CA 1
ATOM 2254 C C . LYS A 1 274 ? -3.924 -4.528 16.472 1.00 92.62 274 LYS A C 1
ATOM 2256 O O . LYS A 1 274 ? -2.978 -4.652 17.228 1.00 92.62 274 LYS A O 1
ATOM 2261 N N . THR A 1 275 ? -4.091 -3.480 15.671 1.00 90.56 275 THR A N 1
ATOM 2262 C CA . THR A 1 275 ? -3.156 -2.353 15.633 1.00 90.56 275 THR A CA 1
ATOM 2263 C C . THR A 1 275 ? -3.206 -1.568 16.936 1.00 90.56 275 THR A C 1
ATOM 2265 O O . THR A 1 275 ? -2.158 -1.235 17.465 1.00 90.56 275 THR A O 1
ATOM 2268 N N . ILE A 1 276 ? -4.406 -1.313 17.465 1.00 93.06 276 ILE A N 1
ATOM 2269 C CA . ILE A 1 276 ? -4.577 -0.591 18.734 1.00 93.06 276 ILE A CA 1
ATOM 2270 C C . ILE A 1 276 ? -3.903 -1.361 19.861 1.00 93.06 276 ILE A C 1
ATOM 2272 O O . ILE A 1 276 ? -3.043 -0.811 20.530 1.00 93.06 276 ILE A O 1
ATOM 2276 N N . ILE A 1 277 ? -4.239 -2.642 20.015 1.00 94.56 277 ILE A N 1
ATOM 2277 C CA . ILE A 1 277 ? -3.688 -3.469 21.090 1.00 94.56 277 ILE A CA 1
ATOM 2278 C C . ILE A 1 277 ? -2.170 -3.597 20.952 1.00 94.56 277 ILE A C 1
ATOM 2280 O O . ILE A 1 277 ? -1.467 -3.389 21.928 1.00 94.56 277 ILE A O 1
ATOM 2284 N N . ALA A 1 278 ? -1.654 -3.833 19.741 1.00 93.44 278 ALA A N 1
ATOM 2285 C CA . ALA A 1 278 ? -0.214 -3.867 19.495 1.00 93.44 278 ALA A CA 1
ATOM 2286 C C . ALA A 1 278 ? 0.486 -2.581 19.962 1.00 93.44 278 ALA A C 1
ATOM 2288 O O . ALA A 1 278 ? 1.458 -2.643 20.710 1.00 93.44 278 ALA A O 1
ATOM 2289 N N . LEU A 1 279 ? -0.015 -1.418 19.532 1.00 94.06 279 LEU A N 1
ATOM 2290 C CA . LEU A 1 279 ? 0.589 -0.127 19.858 1.00 94.06 279 LEU A CA 1
ATOM 2291 C C . LEU A 1 279 ? 0.453 0.219 21.345 1.00 94.06 279 LEU A C 1
ATOM 2293 O O . LEU A 1 279 ? 1.419 0.703 21.925 1.00 94.06 279 LEU A O 1
ATOM 2297 N N . LEU A 1 280 ? -0.696 -0.056 21.971 1.00 95.25 280 LEU A N 1
ATOM 2298 C CA . LEU A 1 280 ? -0.899 0.173 23.404 1.00 95.25 280 LEU A CA 1
ATOM 2299 C C . LEU A 1 280 ? 0.004 -0.727 24.245 1.00 95.25 280 LEU A C 1
ATOM 2301 O O . LEU A 1 280 ? 0.735 -0.213 25.086 1.00 95.25 280 LEU A O 1
ATOM 2305 N N . CYS A 1 281 ? 0.030 -2.035 23.965 1.00 94.12 281 CYS A N 1
ATOM 2306 C CA . CYS A 1 281 ? 0.947 -2.956 24.629 1.00 94.12 281 CYS A CA 1
ATOM 2307 C C . CYS A 1 281 ? 2.395 -2.494 24.462 1.00 94.12 281 CYS A C 1
ATOM 2309 O O . CYS A 1 281 ? 3.129 -2.477 25.433 1.00 94.12 281 CYS A O 1
ATOM 2311 N N . TYR A 1 282 ? 2.811 -2.072 23.265 1.00 93.62 282 TYR A N 1
ATOM 2312 C CA . TYR A 1 282 ? 4.170 -1.577 23.050 1.00 93.62 282 TYR A CA 1
ATOM 2313 C C . TYR A 1 282 ? 4.479 -0.305 23.852 1.00 93.62 282 TYR A C 1
ATOM 2315 O O . TYR A 1 282 ? 5.547 -0.223 24.462 1.00 93.62 282 TYR A O 1
ATOM 2323 N N . ARG A 1 283 ? 3.580 0.687 23.840 1.00 94.44 283 ARG A N 1
ATOM 2324 C CA . ARG A 1 283 ? 3.805 1.995 24.474 1.00 94.44 283 ARG A CA 1
ATOM 2325 C C . ARG A 1 283 ? 3.768 1.956 25.989 1.00 94.44 283 ARG A C 1
ATOM 2327 O O . ARG A 1 283 ? 4.531 2.677 26.615 1.00 94.44 283 ARG A O 1
ATOM 2334 N N . LEU A 1 284 ? 2.922 1.103 26.545 1.00 93.69 284 LEU A N 1
ATOM 2335 C CA . LEU A 1 284 ? 2.661 1.024 27.976 1.00 93.69 284 LEU A CA 1
ATOM 2336 C C . LEU A 1 284 ? 3.230 -0.261 28.605 1.00 93.69 284 LEU A C 1
ATOM 2338 O O . LEU A 1 284 ? 2.879 -0.594 29.727 1.00 93.69 284 LEU A O 1
ATOM 2342 N N . ARG A 1 285 ? 4.120 -0.987 27.910 1.00 90.62 285 ARG A N 1
ATOM 2343 C CA . ARG A 1 285 ? 4.703 -2.260 28.393 1.00 90.62 285 ARG A CA 1
ATOM 2344 C C . ARG A 1 285 ? 5.456 -2.156 29.722 1.00 90.62 285 ARG A C 1
ATOM 2346 O O . ARG A 1 285 ? 5.564 -3.155 30.415 1.00 90.62 285 ARG A O 1
ATOM 2353 N N . GLU A 1 286 ? 6.013 -0.986 30.029 1.00 89.31 286 GLU A N 1
ATOM 2354 C CA . GLU A 1 286 ? 6.762 -0.749 31.273 1.00 89.31 286 GLU A CA 1
ATOM 2355 C C . GLU A 1 286 ? 5.861 -0.160 32.377 1.00 89.31 286 GLU A C 1
ATOM 2357 O O . GLU A 1 286 ? 6.327 0.079 33.487 1.00 89.31 286 GLU A O 1
ATOM 2362 N N . SER A 1 287 ? 4.583 0.097 32.073 1.00 90.75 287 SER A N 1
ATOM 2363 C CA . SER A 1 287 ? 3.637 0.748 32.977 1.00 90.75 287 SER A CA 1
ATOM 2364 C C . SER A 1 287 ? 2.787 -0.289 33.704 1.00 90.75 287 SER A C 1
ATOM 2366 O O . SER A 1 287 ? 1.836 -0.839 33.144 1.00 90.75 287 SER A O 1
ATOM 2368 N N . GLU A 1 288 ? 3.088 -0.525 34.980 1.00 86.69 288 GLU A N 1
ATOM 2369 C CA . GLU A 1 288 ? 2.288 -1.417 35.836 1.00 86.69 288 GLU A CA 1
ATOM 2370 C C . GLU A 1 288 ? 0.845 -0.907 35.999 1.00 86.69 288 GLU A C 1
ATOM 2372 O O . GLU A 1 288 ? -0.107 -1.681 36.059 1.00 86.69 288 GLU A O 1
ATOM 2377 N N . GLN A 1 289 ? 0.659 0.416 36.012 1.00 84.12 289 GLN A N 1
ATOM 2378 C CA . GLN A 1 289 ? -0.659 1.041 36.160 1.00 84.12 289 GLN A CA 1
ATOM 2379 C C . GLN A 1 289 ? -1.544 0.822 34.924 1.00 84.12 289 GLN A C 1
ATOM 2381 O O . GLN A 1 289 ? -2.769 0.748 35.035 1.00 84.12 289 GLN A O 1
ATOM 2386 N N . ALA A 1 290 ? -0.935 0.680 33.744 1.00 89.12 290 ALA A N 1
ATOM 2387 C CA . ALA A 1 290 ? -1.644 0.488 32.485 1.00 89.12 290 ALA A CA 1
ATOM 2388 C C . ALA A 1 290 ? -2.074 -0.956 32.213 1.00 89.12 290 ALA A C 1
ATOM 2390 O O . ALA A 1 290 ? -2.885 -1.174 31.310 1.00 89.12 290 ALA A O 1
ATOM 2391 N N . GLU A 1 291 ? -1.569 -1.940 32.959 1.00 88.56 291 GLU A N 1
ATOM 2392 C CA . GLU A 1 291 ? -1.812 -3.359 32.679 1.00 88.56 291 GLU A CA 1
ATOM 2393 C C . GLU A 1 291 ? -3.314 -3.688 32.661 1.00 88.56 291 GLU A C 1
ATOM 2395 O O . GLU A 1 291 ? -3.835 -4.204 31.668 1.00 88.56 291 GLU A O 1
ATOM 2400 N N . ASN A 1 292 ? -4.038 -3.283 33.710 1.00 88.81 292 ASN A N 1
ATOM 2401 C CA . ASN A 1 292 ? -5.485 -3.491 33.817 1.00 88.81 292 ASN A CA 1
ATOM 2402 C C . ASN A 1 292 ? -6.269 -2.747 32.728 1.00 88.81 292 ASN A C 1
ATOM 2404 O O . ASN A 1 292 ? -7.253 -3.267 32.203 1.00 88.81 292 ASN A O 1
ATOM 2408 N N . LEU A 1 293 ? -5.823 -1.545 32.356 1.00 90.44 293 LEU A N 1
ATOM 2409 C CA . LEU A 1 293 ? -6.460 -0.745 31.311 1.00 90.44 293 LEU A CA 1
ATOM 2410 C C . LEU A 1 293 ? -6.325 -1.418 29.939 1.00 90.44 293 LEU A C 1
ATOM 2412 O O . LEU A 1 293 ? -7.309 -1.597 29.220 1.00 90.44 293 LEU A O 1
ATOM 2416 N N . ILE A 1 294 ? -5.112 -1.840 29.577 1.00 93.06 294 ILE A N 1
ATOM 2417 C CA . ILE A 1 294 ? -4.847 -2.552 28.320 1.00 93.06 294 ILE A CA 1
ATOM 2418 C C . ILE A 1 294 ? -5.616 -3.873 28.291 1.00 93.06 294 ILE A C 1
ATOM 2420 O O . ILE A 1 294 ? -6.156 -4.250 27.243 1.00 93.06 294 ILE A O 1
ATOM 2424 N N . TRP A 1 295 ? -5.690 -4.564 29.431 1.00 92.50 295 TRP A N 1
ATOM 2425 C CA . TRP A 1 295 ? -6.457 -5.793 29.550 1.00 92.50 295 TRP A CA 1
ATOM 2426 C C . TRP A 1 295 ? -7.957 -5.555 29.354 1.00 92.50 295 TRP A C 1
ATOM 2428 O O . TRP A 1 295 ? -8.565 -6.215 28.512 1.00 92.50 295 TRP A O 1
ATOM 2438 N N . GLY A 1 296 ? -8.531 -4.535 29.997 1.00 90.12 296 GLY A N 1
ATOM 2439 C CA . GLY A 1 296 ? -9.932 -4.138 29.818 1.00 90.12 296 GLY A CA 1
ATOM 2440 C C . GLY A 1 296 ? -10.271 -3.828 28.359 1.00 90.12 296 GLY A C 1
ATOM 2441 O O . GLY A 1 296 ? -11.196 -4.410 27.787 1.00 90.12 296 GLY A O 1
ATOM 2442 N N . ILE A 1 297 ? -9.441 -3.011 27.703 1.00 92.12 297 ILE A N 1
ATOM 2443 C CA . ILE A 1 297 ? -9.574 -2.687 26.274 1.00 92.12 297 ILE A CA 1
ATOM 2444 C C . ILE A 1 297 ? -9.505 -3.949 25.406 1.00 92.12 297 ILE A C 1
ATOM 2446 O O . ILE A 1 297 ? -10.259 -4.097 24.438 1.00 92.12 297 ILE A O 1
ATOM 2450 N N . THR A 1 298 ? -8.588 -4.864 25.724 1.00 93.44 298 THR A N 1
ATOM 2451 C CA . THR A 1 298 ? -8.423 -6.132 25.004 1.00 93.44 298 THR A CA 1
ATOM 2452 C C . THR A 1 298 ? -9.673 -6.995 25.131 1.00 93.44 298 THR A C 1
ATOM 2454 O O . THR A 1 298 ? -10.167 -7.493 24.112 1.00 93.44 298 THR A O 1
ATOM 2457 N N . CYS A 1 299 ? -10.205 -7.137 26.345 1.00 90.81 299 CYS A N 1
ATOM 2458 C CA . CYS A 1 299 ? -11.421 -7.890 26.613 1.00 90.81 299 CYS A CA 1
ATOM 2459 C C . CYS A 1 299 ? -12.612 -7.334 25.843 1.00 90.81 299 CYS A C 1
ATOM 2461 O O . CYS A 1 299 ? -13.280 -8.096 25.146 1.00 90.81 299 CYS A O 1
ATOM 2463 N N . ASP A 1 300 ? -12.821 -6.019 25.853 1.00 89.31 300 ASP A N 1
ATOM 2464 C CA . ASP A 1 300 ? -13.930 -5.400 25.124 1.00 89.31 300 ASP A CA 1
ATOM 2465 C C . ASP A 1 300 ? -13.783 -5.534 23.608 1.00 89.31 300 ASP A C 1
ATOM 2467 O O . ASP A 1 300 ? -14.743 -5.833 22.888 1.00 89.31 300 ASP A O 1
ATOM 2471 N N . LEU A 1 301 ? -12.562 -5.373 23.089 1.00 90.12 301 LEU A N 1
ATOM 2472 C CA . LEU A 1 301 ? -12.294 -5.538 21.665 1.00 90.12 301 LEU A CA 1
ATOM 2473 C C . LEU A 1 301 ? -12.507 -6.981 21.205 1.00 90.12 301 LEU A C 1
ATOM 2475 O O . LEU A 1 301 ? -12.989 -7.183 20.087 1.00 90.12 301 LEU A O 1
ATOM 2479 N N . TYR A 1 302 ? -12.150 -7.979 22.005 1.00 90.00 302 TYR A N 1
ATOM 2480 C CA . TYR A 1 302 ? -12.240 -9.388 21.617 1.00 90.00 302 TYR A CA 1
ATOM 2481 C C . TYR A 1 302 ? -13.440 -10.136 22.197 1.00 90.00 302 TYR A C 1
ATOM 2483 O O . TYR A 1 302 ? -13.636 -11.296 21.842 1.00 90.00 302 TYR A O 1
ATOM 2491 N N . HIS A 1 303 ? -14.280 -9.462 22.984 1.00 89.38 303 HIS A N 1
ATOM 2492 C CA . HIS A 1 303 ? -15.389 -10.059 23.728 1.00 89.38 303 HIS A CA 1
ATOM 2493 C C . HIS A 1 303 ? -14.921 -11.212 24.631 1.00 89.38 303 HIS A C 1
ATOM 2495 O O . HIS A 1 303 ? -15.501 -12.298 24.617 1.00 89.38 303 HIS A O 1
ATOM 2501 N N . LEU A 1 304 ? -13.833 -10.980 25.368 1.00 90.88 304 LEU A N 1
ATOM 2502 C CA . LEU A 1 304 ? -13.265 -11.939 26.313 1.00 90.88 304 LEU A CA 1
ATOM 2503 C C . LEU A 1 304 ? -13.836 -11.706 27.711 1.00 90.88 304 LEU A C 1
ATOM 2505 O O . LEU A 1 304 ? -14.171 -10.582 28.076 1.00 90.88 304 LEU A O 1
ATOM 2509 N N . ASP A 1 305 ? -13.893 -12.769 28.505 1.00 90.00 305 ASP A N 1
ATOM 2510 C CA . ASP A 1 305 ? -14.177 -12.664 29.932 1.00 90.00 305 ASP A CA 1
ATOM 2511 C C . ASP A 1 305 ? -12.938 -12.114 30.654 1.00 90.00 305 ASP A C 1
ATOM 2513 O O . ASP A 1 305 ? -11.881 -12.745 30.636 1.00 90.00 305 ASP A O 1
ATOM 2517 N N . TYR A 1 306 ? -13.068 -10.937 31.270 1.00 86.94 306 TYR A N 1
ATOM 2518 C CA . TYR A 1 306 ? -11.971 -10.253 31.959 1.00 86.94 306 TYR A CA 1
ATOM 2519 C C . TYR A 1 306 ? -11.333 -11.102 33.066 1.00 86.94 306 TYR A C 1
ATOM 2521 O O . TYR A 1 306 ? -10.117 -11.064 33.240 1.00 86.94 306 TYR A O 1
ATOM 2529 N N . CYS A 1 307 ? -12.132 -11.880 33.798 1.00 88.19 307 CYS A N 1
ATOM 2530 C CA . CYS A 1 307 ? -11.660 -12.653 34.946 1.00 88.19 307 CYS A CA 1
ATOM 2531 C C . CYS A 1 307 ? -11.178 -14.056 34.562 1.00 88.19 307 CYS A C 1
ATOM 2533 O O . CYS A 1 307 ? -10.401 -14.650 35.304 1.00 88.19 307 CYS A O 1
ATOM 2535 N N . ASN A 1 308 ? -11.667 -14.599 33.442 1.00 85.44 308 ASN A N 1
ATOM 2536 C CA . ASN A 1 308 ? -11.510 -16.020 33.109 1.00 85.44 308 ASN A CA 1
ATOM 2537 C C . ASN A 1 308 ? -10.736 -16.288 31.805 1.00 85.44 308 ASN A C 1
ATOM 2539 O O . ASN A 1 308 ? -10.592 -17.444 31.409 1.00 85.44 308 ASN A O 1
ATOM 2543 N N . SER A 1 309 ? -10.273 -15.254 31.101 1.00 89.06 309 SER A N 1
ATOM 2544 C CA . SER A 1 309 ? -9.519 -15.406 29.853 1.00 89.06 309 SER A CA 1
ATOM 2545 C C . SER A 1 309 ? -8.008 -15.463 30.098 1.00 89.06 309 SER A C 1
ATOM 2547 O O . SER A 1 309 ? -7.455 -14.605 30.773 1.00 89.06 309 SER A O 1
ATOM 2549 N N . GLU A 1 310 ? -7.330 -16.428 29.470 1.00 89.12 310 GLU A N 1
ATOM 2550 C CA . GLU A 1 310 ? -5.859 -16.569 29.466 1.00 89.12 310 GLU A CA 1
ATOM 2551 C C . GLU A 1 310 ? -5.201 -15.930 28.223 1.00 89.12 310 GLU A C 1
ATOM 2553 O O . GLU A 1 310 ? -4.043 -16.193 27.899 1.00 89.12 310 GLU A O 1
ATOM 2558 N N . TYR A 1 311 ? -5.951 -15.144 27.444 1.00 89.56 311 TYR A N 1
ATOM 2559 C CA . TYR A 1 311 ? -5.431 -14.546 26.215 1.00 89.56 311 TYR A CA 1
ATOM 2560 C C . TYR A 1 311 ? -4.376 -13.473 26.511 1.00 89.56 311 TYR A C 1
ATOM 2562 O O . TYR A 1 311 ? -4.688 -12.427 27.067 1.00 89.56 311 TYR A O 1
ATOM 2570 N N . GLU A 1 312 ? -3.151 -13.681 26.032 1.00 89.19 312 GLU A N 1
ATOM 2571 C CA . GLU A 1 312 ? -2.067 -12.701 26.125 1.00 89.19 312 GLU A CA 1
ATOM 2572 C C . GLU A 1 312 ? -1.796 -12.056 24.753 1.00 89.19 312 GLU A C 1
ATOM 2574 O O . GLU A 1 312 ? -1.266 -12.719 23.853 1.00 89.19 312 GLU A O 1
ATOM 2579 N N . PRO A 1 313 ? -2.102 -10.758 24.556 1.00 89.75 313 PRO A N 1
ATOM 2580 C CA . PRO A 1 313 ? -1.961 -10.111 23.252 1.00 89.75 313 PRO A CA 1
ATOM 2581 C C . PRO A 1 313 ? -0.559 -10.180 22.654 1.00 89.75 313 PRO A C 1
ATOM 2583 O O . PRO A 1 313 ? -0.408 -10.360 21.448 1.00 89.75 313 PRO A O 1
ATOM 2586 N N . MET A 1 314 ? 0.465 -10.063 23.498 1.00 89.62 314 MET A N 1
ATOM 2587 C CA . MET A 1 314 ? 1.865 -10.052 23.075 1.00 89.62 314 MET A CA 1
ATOM 2588 C C . MET A 1 314 ? 2.421 -11.447 22.762 1.00 89.62 314 MET A C 1
ATOM 2590 O O . MET A 1 314 ? 3.570 -11.551 22.348 1.00 89.62 314 MET A O 1
ATOM 2594 N N . LYS A 1 315 ? 1.607 -12.505 22.891 1.00 90.81 315 LYS A N 1
ATOM 2595 C CA . LYS A 1 315 ? 1.895 -13.852 22.373 1.00 90.81 315 LYS A CA 1
ATOM 2596 C C . LYS A 1 315 ? 1.186 -14.151 21.041 1.00 90.81 315 LYS A C 1
ATOM 2598 O O . LYS A 1 315 ? 1.486 -15.165 20.417 1.00 90.81 315 LYS A O 1
ATOM 2603 N N . ASP A 1 316 ? 0.270 -13.296 20.567 1.00 92.00 316 ASP A N 1
ATOM 2604 C CA . ASP A 1 316 ? -0.386 -13.466 19.259 1.00 92.00 316 ASP A CA 1
ATOM 2605 C C . ASP A 1 316 ? 0.507 -12.915 18.129 1.00 92.00 316 ASP A C 1
ATOM 2607 O O . ASP A 1 316 ? 0.684 -11.704 17.974 1.00 92.00 316 ASP A O 1
ATOM 2611 N N . GLU A 1 317 ? 1.017 -13.798 17.264 1.00 91.38 317 GLU A N 1
ATOM 2612 C CA . GLU A 1 317 ? 1.827 -13.441 16.085 1.00 91.38 317 GLU A CA 1
ATOM 2613 C C . GLU A 1 317 ? 1.152 -12.395 15.175 1.00 91.38 317 GLU A C 1
ATOM 2615 O O . GLU A 1 317 ? 1.803 -11.564 14.533 1.00 91.38 317 GLU A O 1
ATOM 2620 N N . LYS A 1 318 ? -0.184 -12.384 15.112 1.00 90.00 318 LYS A N 1
ATOM 2621 C CA . LYS A 1 318 ? -0.942 -11.412 14.312 1.00 90.00 318 LYS A CA 1
ATOM 2622 C C . LYS A 1 318 ? -1.004 -10.031 14.965 1.00 90.00 318 LYS A C 1
ATOM 2624 O O . LYS A 1 318 ? -1.327 -9.077 14.256 1.00 90.00 318 LYS A O 1
ATOM 2629 N N . ILE A 1 319 ? -0.781 -9.930 16.276 1.00 91.12 319 ILE A N 1
ATOM 2630 C CA . ILE A 1 319 ? -0.605 -8.668 17.007 1.00 91.12 319 ILE A CA 1
ATOM 2631 C C . ILE A 1 319 ? 0.833 -8.193 16.821 1.00 91.12 319 ILE A C 1
ATOM 2633 O O . ILE A 1 319 ? 1.036 -7.068 16.370 1.00 91.12 319 ILE A O 1
ATOM 2637 N N . ILE A 1 320 ? 1.814 -9.069 17.052 1.00 89.12 320 ILE A N 1
ATOM 2638 C CA . ILE A 1 320 ? 3.244 -8.753 16.898 1.00 89.12 320 ILE A CA 1
ATOM 2639 C C . ILE A 1 320 ? 3.547 -8.248 15.480 1.00 89.12 320 ILE A C 1
ATOM 2641 O O . ILE A 1 320 ? 4.118 -7.173 15.315 1.00 89.12 320 ILE A O 1
ATOM 2645 N N . SER A 1 321 ? 3.054 -8.936 14.445 1.00 87.44 321 SER A N 1
ATOM 2646 C CA . SER A 1 321 ? 3.231 -8.507 13.045 1.00 87.44 321 SER A CA 1
ATOM 2647 C C . SER A 1 321 ? 2.609 -7.145 12.719 1.00 87.44 321 SER A C 1
ATOM 2649 O O . SER A 1 321 ? 2.897 -6.575 11.667 1.00 87.44 321 SER A O 1
ATOM 2651 N N . LYS A 1 322 ? 1.758 -6.573 13.587 1.00 89.50 322 LYS A N 1
ATOM 2652 C CA . LYS A 1 322 ? 1.328 -5.176 13.430 1.00 89.50 322 LYS A CA 1
ATOM 2653 C C . LYS A 1 322 ? 2.412 -4.189 13.810 1.00 89.50 322 LYS A C 1
ATOM 2655 O O . LYS A 1 322 ? 2.515 -3.187 13.116 1.00 89.50 322 LYS A O 1
ATOM 2660 N N . LEU A 1 323 ? 3.216 -4.460 14.832 1.00 84.38 323 LEU A N 1
ATOM 2661 C CA . LEU A 1 323 ? 4.347 -3.602 15.189 1.00 84.38 323 LEU A CA 1
ATOM 2662 C C . LEU A 1 323 ? 5.378 -3.566 14.059 1.00 84.38 323 LEU A C 1
ATOM 2664 O O . LEU A 1 323 ? 5.814 -2.489 13.657 1.00 84.38 323 LEU A O 1
ATOM 2668 N N . GLU A 1 324 ? 5.654 -4.721 13.454 1.00 82.75 324 GLU A N 1
ATOM 2669 C CA . GLU A 1 324 ? 6.577 -4.837 12.321 1.00 82.75 324 GLU A CA 1
ATOM 2670 C C . GLU A 1 324 ? 6.128 -4.005 11.109 1.00 82.75 324 GLU A C 1
ATOM 2672 O O . GLU A 1 324 ? 6.957 -3.384 10.446 1.00 82.75 324 GLU A O 1
ATOM 2677 N N . GLN A 1 325 ? 4.814 -3.917 10.850 1.00 78.12 325 GLN A N 1
ATOM 2678 C CA . GLN A 1 325 ? 4.249 -3.053 9.797 1.00 78.12 325 GLN A CA 1
ATOM 2679 C C . GLN A 1 325 ? 4.530 -1.562 10.034 1.00 78.12 325 GLN A C 1
ATOM 2681 O O . GLN A 1 325 ? 4.550 -0.789 9.083 1.00 78.12 325 GLN A O 1
ATOM 2686 N N . TYR A 1 326 ? 4.772 -1.157 11.281 1.00 75.75 326 TYR A N 1
ATOM 2687 C CA . TYR A 1 326 ? 5.164 0.206 11.642 1.00 75.75 326 TYR A CA 1
ATOM 2688 C C . TYR A 1 326 ? 6.675 0.353 11.877 1.00 75.75 326 TYR A C 1
ATOM 2690 O O . TYR A 1 326 ? 7.119 1.395 12.349 1.00 75.75 326 TYR A O 1
ATOM 2698 N N . GLY A 1 327 ? 7.480 -0.660 11.535 1.00 78.56 327 GLY A N 1
ATOM 2699 C CA . GLY A 1 327 ? 8.932 -0.640 11.734 1.00 78.56 327 GLY A CA 1
ATOM 2700 C C . GLY A 1 327 ? 9.365 -0.792 13.195 1.00 78.56 327 GLY A C 1
ATOM 2701 O O . GLY A 1 327 ? 10.515 -0.504 13.517 1.00 78.56 327 GLY A O 1
ATOM 2702 N N . ILE A 1 328 ? 8.465 -1.242 14.072 1.00 82.00 328 ILE A N 1
ATOM 2703 C CA . ILE A 1 328 ? 8.734 -1.468 15.492 1.00 82.00 328 ILE A CA 1
ATOM 2704 C C . ILE A 1 328 ? 9.103 -2.939 15.687 1.00 82.00 328 ILE A C 1
ATOM 2706 O O . ILE A 1 328 ? 8.342 -3.838 15.330 1.00 82.00 328 ILE A O 1
ATOM 2710 N N . THR A 1 329 ? 10.270 -3.190 16.278 1.00 78.19 329 THR A N 1
ATOM 2711 C CA . THR A 1 329 ? 10.721 -4.534 16.657 1.00 78.19 329 THR A CA 1
ATOM 2712 C C . THR A 1 329 ? 10.778 -4.632 18.173 1.00 78.19 329 THR A C 1
ATOM 2714 O O . THR A 1 329 ? 11.450 -3.830 18.822 1.00 78.19 329 THR A O 1
ATOM 2717 N N . LEU A 1 330 ? 10.080 -5.622 18.726 1.00 69.94 330 LEU A N 1
ATOM 2718 C CA . LEU A 1 330 ? 10.209 -6.006 20.127 1.00 69.94 330 LEU A CA 1
ATOM 2719 C C . LEU A 1 330 ? 11.579 -6.676 20.284 1.00 69.94 330 LEU A C 1
ATOM 2721 O O . LEU A 1 330 ? 11.818 -7.715 19.670 1.00 69.94 330 LEU A O 1
ATOM 2725 N N . LYS A 1 331 ? 12.500 -6.028 20.996 1.00 58.06 331 LYS A N 1
ATOM 2726 C CA . LYS A 1 331 ? 13.791 -6.619 21.358 1.00 58.06 331 LYS A CA 1
ATOM 2727 C C . LYS A 1 331 ? 13.703 -7.303 22.704 1.00 58.06 331 LYS A C 1
ATOM 2729 O O . LYS A 1 331 ? 13.019 -6.728 23.577 1.00 58.06 331 LYS A O 1
#

Secondary structure (DSSP, 8-state):
--HHHHHHHHHHHHHT-GGGGT----TT-PEEHHHHHHHHHTTS---HHHHHHHHHT-TT--EEE-TTSSEEEESS--SS------EE-PPPS-EEEEEEGGGHHHHHHH-EE-TTSSSEEEBSSHHHHHHHHGGGSSEEEEEE-HHHHHHTT---EE-TTS-EEESEE-GGGEEEE---HHHHHHHHHHHHHHHTTS-SS-TTS-HHHHHHHHHHHHHHS-HHHHHHHHHHHHH-TTS-HHHHHHHHHHHHHHHHHHHHHHHTTPPPP---HHHHHHHHHHHTTT-TTTHHHHHHHHHHHHT--TTT----GGG-HHHHHHHHHTT----

Radius of gyration: 25.5 Å; chains: 1; bounding box: 61×40×72 Å

pLDDT: mean 87.22, std 9.62, range [50.41, 98.44]

Foldseek 3Di:
DPLVVVLVVVCCCQAPNVPQLDWDAPQQSKTFPVSVQNSPVVPDDGDPVSVVVSCVPPPQNQKDADPVNRIMHGQFFHLDRHCNVFAWDQAPQKWKAKAEPVCVVVCLPFNFAQVSGQWDWTHRDDVVNCVVHVVHPRMWMKIFRRNVVVVVPWIWTATPSGIITTRTGGNVGIDIDDPPVVLLVVLLVQLQVLLVVDDPPPPPPDLLSLLVSLVVVVVVDPLSSNLVSLVVQLLDPVDDLSSLLSSLSSLLSLLVVQVVCVVVVHDHRDDPLLLNLLSSCVSCVVPPPCPLSSLSSNCSSVVHDSVPDPDDSVPDPSSQVSCVVVVHDDD

Sequence (331 aa):
MGLTETSKYMSLILRHKPEAIGISLDEHGWARVDELIVGIAKTHEFNMDILEEIVRTDNKQRYSFNEDKTLIRANQGHSIPVDVELKKMPPPKYLYHGTGEKFRESIDEQGLISQSRLYVHLSADIETAIKVGSRHGKPIVYRVWSGRMQKDGYEFYKSVNGVWLTKEVPTKYIKREIFDDKELKLIVNEITDILRKIDLDDESLEDTSRADVIFELSKKYSWESLQQGLFNILLDDNRTEDDYYQMALVFWCALLENETRKKDGQIKLKFKKKTIIALLCYRLRESEQAENLIWGITCDLYHLDYCNSEYEPMKDEKIISKLEQYGITLK